Protein AF-A0A538KA87-F1 (afdb_monomer)

Radius of gyration: 16.03 Å; Cα contacts (8 Å, |Δi|>4): 564; chains: 1; bounding box: 39×35×43 Å

Secondary structure (DSSP, 8-state):
--HHHHHHHHHHHHSS-HHHHHHHHHHHHHHHHT-SEEEEEETTEEEEEE-TT---EEESSSSSSS--EEEE---TT-EEEEEEE-SS-EEETTEEEBSEEEEEETTEEEEEE-SB-HHHHHHHHTSSTTTTBEEEEEEE-BTT--S--S-HHHHTTBTTEEEEEEE---GGGT-----S-EEEEEEE-TTT-EEEETTEEEEETTEE--

Nearest PDB structures (foldseek):
  4icr-assembly1_A  TM=8.237E-01  e=7.812E-17  Streptococcus pneumoniae TIGR4
  2ayi-assembly1_A  TM=8.321E-01  e=2.326E-16  Thermus thermophilus
  1zjc-assembly1_A-2  TM=8.499E-01  e=6.136E-15  Staphylococcus aureus subsp. aureus MW2
  4icq-assembly1_B  TM=8.210E-01  e=1.025E-14  Streptococcus pneumoniae TIGR4
  6zsu-assembly1_A  TM=6.105E-01  e=1.834E-05  Chondromyces crocatus

Structure (mmCIF, N/CA/C/O backbone):
data_AF-A0A538KA87-F1
#
_entry.id   AF-A0A538KA87-F1
#
loop_
_atom_site.group_PDB
_atom_site.id
_atom_site.type_symbol
_atom_site.label_atom_id
_atom_site.label_alt_id
_atom_site.label_comp_id
_atom_site.label_asym_id
_atom_site.label_entity_id
_atom_site.label_seq_id
_atom_site.pdbx_PDB_ins_code
_atom_site.Cartn_x
_atom_site.Cartn_y
_atom_site.Cartn_z
_atom_site.occupancy
_atom_site.B_iso_or_equiv
_atom_site.auth_seq_id
_atom_site.auth_comp_id
_atom_site.auth_asym_id
_atom_site.auth_atom_id
_atom_site.pdbx_PDB_model_num
ATOM 1 N N . MET A 1 1 ? 4.753 15.884 -20.027 1.00 79.88 1 MET A N 1
ATOM 2 C CA . MET A 1 1 ? 5.528 14.822 -20.690 1.00 79.88 1 MET A CA 1
ATOM 3 C C . MET A 1 1 ? 5.266 14.950 -22.180 1.00 79.88 1 MET A C 1
ATOM 5 O O . MET A 1 1 ? 4.123 15.203 -22.547 1.00 79.88 1 MET A O 1
ATOM 9 N N . SER A 1 2 ? 6.297 14.897 -23.015 1.00 92.56 2 SER A N 1
ATOM 10 C CA . SER A 1 2 ? 6.133 14.726 -24.462 1.00 92.56 2 SER A CA 1
ATOM 11 C C . SER A 1 2 ? 5.603 13.321 -24.771 1.00 92.56 2 SER A C 1
ATOM 13 O O . SER A 1 2 ? 5.613 12.454 -23.899 1.00 92.56 2 SER A O 1
ATOM 15 N N . LEU A 1 3 ? 5.143 13.089 -26.004 1.00 93.88 3 LEU A N 1
ATOM 16 C CA . LEU A 1 3 ? 4.655 11.769 -26.413 1.00 93.88 3 LEU A CA 1
ATOM 17 C C . LEU A 1 3 ? 5.746 10.697 -26.275 1.00 93.88 3 LEU A C 1
ATOM 19 O O . LEU A 1 3 ? 5.500 9.675 -25.655 1.00 93.88 3 LEU A O 1
ATOM 23 N N . THR A 1 4 ? 6.957 10.967 -26.766 1.00 95.38 4 THR A N 1
ATOM 24 C CA . THR A 1 4 ? 8.080 10.019 -26.690 1.00 95.38 4 THR A CA 1
ATOM 25 C C . THR A 1 4 ? 8.474 9.704 -25.251 1.00 95.38 4 THR A C 1
ATOM 27 O O . THR A 1 4 ? 8.655 8.546 -24.906 1.00 95.38 4 THR A O 1
ATOM 30 N N . GLU A 1 5 ? 8.529 10.712 -24.376 1.00 92.75 5 GLU A N 1
ATOM 31 C CA . GLU A 1 5 ? 8.795 10.473 -22.950 1.00 92.75 5 GLU A CA 1
ATOM 32 C C . GLU A 1 5 ? 7.706 9.603 -22.297 1.00 92.75 5 GLU A C 1
ATOM 34 O O . GLU A 1 5 ? 8.008 8.823 -21.397 1.00 92.75 5 GLU A O 1
ATOM 39 N N . PHE A 1 6 ? 6.447 9.736 -22.732 1.00 93.19 6 PHE A N 1
ATOM 40 C CA . PHE A 1 6 ? 5.344 8.911 -22.237 1.00 93.19 6 PHE A CA 1
ATOM 41 C C . PHE A 1 6 ? 5.396 7.485 -22.778 1.00 93.19 6 PHE A C 1
ATOM 43 O O . PHE A 1 6 ? 5.162 6.550 -22.019 1.00 93.19 6 PHE A O 1
ATOM 50 N N . GLU A 1 7 ? 5.748 7.307 -24.050 1.00 94.94 7 GLU A N 1
ATOM 51 C CA . GLU A 1 7 ? 5.988 5.991 -24.647 1.00 94.94 7 GLU A CA 1
ATOM 52 C C . GLU A 1 7 ? 7.121 5.259 -23.918 1.00 94.94 7 GLU A C 1
ATOM 54 O O . GLU A 1 7 ? 6.929 4.127 -23.481 1.00 94.94 7 GLU A O 1
ATOM 59 N N . ASP A 1 8 ? 8.259 5.924 -23.705 1.00 94.12 8 ASP A N 1
ATOM 60 C CA . ASP A 1 8 ? 9.402 5.356 -22.983 1.00 94.12 8 ASP A CA 1
ATOM 61 C C . ASP A 1 8 ? 9.029 4.974 -21.542 1.00 94.12 8 ASP A C 1
ATOM 63 O O . ASP A 1 8 ? 9.398 3.899 -21.065 1.00 94.12 8 ASP A O 1
ATOM 67 N N . PHE A 1 9 ? 8.261 5.825 -20.853 1.00 94.38 9 PHE A N 1
ATOM 68 C CA . PHE A 1 9 ? 7.759 5.545 -19.507 1.00 94.38 9 PHE A CA 1
ATOM 69 C C . PHE A 1 9 ? 6.819 4.333 -19.486 1.00 94.38 9 PHE A C 1
ATOM 71 O O . PHE A 1 9 ? 7.024 3.403 -18.706 1.00 94.38 9 PHE A O 1
ATOM 78 N N . LEU A 1 10 ? 5.806 4.322 -20.357 1.00 95.00 10 LEU A N 1
ATOM 79 C CA . LEU A 1 10 ? 4.809 3.257 -20.430 1.00 95.00 10 LEU A CA 1
ATOM 80 C C . LEU A 1 10 ? 5.468 1.915 -20.763 1.00 95.00 10 LEU A C 1
ATOM 82 O O . LEU A 1 10 ? 5.204 0.908 -20.107 1.00 95.00 10 LEU A O 1
ATOM 86 N N . TYR A 1 11 ? 6.363 1.893 -21.751 1.00 95.50 11 TYR A N 1
ATOM 87 C CA . TYR A 1 11 ? 7.094 0.684 -22.106 1.00 95.50 11 TYR A CA 1
ATOM 88 C C . TYR A 1 11 ? 8.063 0.252 -21.005 1.00 95.50 11 TYR A C 1
ATOM 90 O O . TYR A 1 11 ? 8.148 -0.940 -20.733 1.00 95.50 11 TYR A O 1
ATOM 98 N N . GLY A 1 12 ? 8.735 1.177 -20.316 1.00 95.31 12 GLY A N 1
ATOM 99 C CA . GLY A 1 12 ? 9.596 0.847 -19.176 1.00 95.31 12 GLY A CA 1
ATOM 100 C C . GLY A 1 12 ? 8.842 0.242 -17.983 1.00 95.31 12 GLY A C 1
ATOM 101 O O . GLY A 1 12 ? 9.394 -0.601 -17.267 1.00 95.31 12 GLY A O 1
ATOM 102 N N . ALA A 1 13 ? 7.582 0.642 -17.786 1.00 96.00 13 ALA A N 1
ATOM 103 C CA . ALA A 1 13 ? 6.696 0.093 -16.764 1.00 96.00 13 ALA A CA 1
ATOM 104 C C . ALA A 1 13 ? 6.145 -1.295 -17.137 1.00 96.00 13 ALA A C 1
ATOM 106 O O . ALA A 1 13 ? 6.046 -2.160 -16.266 1.00 96.00 13 ALA A O 1
ATOM 107 N N . CYS A 1 14 ? 5.801 -1.512 -18.413 1.00 96.44 14 CYS A N 1
ATOM 108 C CA . CYS A 1 14 ? 5.068 -2.701 -18.866 1.00 96.44 14 CYS A CA 1
ATOM 109 C C . CYS A 1 14 ? 5.937 -3.795 -19.509 1.00 96.44 14 CYS A C 1
ATOM 111 O O . CYS A 1 14 ? 5.650 -4.981 -19.351 1.00 96.44 14 CYS A O 1
ATOM 113 N N . LEU A 1 15 ? 6.968 -3.429 -20.276 1.00 96.06 15 LEU A N 1
ATOM 114 C CA . LEU A 1 15 ? 7.813 -4.363 -21.031 1.00 96.06 15 LEU A CA 1
ATOM 115 C C . LEU A 1 15 ? 9.003 -4.814 -20.182 1.00 96.06 15 LEU A C 1
ATOM 117 O O . LEU A 1 15 ? 10.162 -4.522 -20.485 1.00 96.06 15 LEU A O 1
ATOM 121 N N . ARG A 1 16 ? 8.692 -5.507 -19.089 1.00 95.38 16 ARG A N 1
ATOM 122 C CA . ARG A 1 16 ? 9.671 -6.038 -18.142 1.00 95.38 16 ARG A CA 1
ATOM 123 C C . ARG A 1 16 ? 9.856 -7.539 -18.324 1.00 95.38 16 ARG A C 1
ATOM 125 O O . ARG A 1 16 ? 9.019 -8.216 -18.916 1.00 95.38 16 ARG A O 1
ATOM 132 N N . ASP A 1 17 ? 10.962 -8.050 -17.796 1.00 96.81 17 ASP A N 1
ATOM 133 C CA . ASP A 1 17 ? 11.143 -9.487 -17.603 1.00 96.81 17 ASP A CA 1
ATOM 134 C C . ASP A 1 17 ? 10.313 -9.916 -16.387 1.00 96.81 17 ASP A C 1
ATOM 136 O O . ASP A 1 17 ? 10.779 -9.875 -15.250 1.00 96.81 17 ASP A O 1
ATOM 140 N N . TRP A 1 18 ? 9.037 -10.217 -16.625 1.00 97.25 18 TRP A N 1
ATOM 141 C CA . TRP A 1 18 ? 8.077 -10.504 -15.562 1.00 97.25 18 TRP A CA 1
ATOM 142 C C . TRP A 1 18 ? 8.399 -11.780 -14.782 1.00 97.25 18 TRP A C 1
ATOM 144 O O . TRP A 1 18 ? 8.111 -11.827 -13.589 1.00 97.25 18 TRP A O 1
ATOM 154 N N . ASP A 1 19 ? 9.075 -12.754 -15.397 1.00 97.12 19 ASP A N 1
ATOM 155 C CA . ASP A 1 19 ? 9.565 -13.941 -14.691 1.00 97.12 19 ASP A CA 1
ATOM 156 C C . ASP A 1 19 ? 10.652 -13.539 -13.676 1.00 97.12 19 ASP A C 1
ATOM 158 O O . ASP A 1 19 ? 10.582 -13.900 -12.499 1.00 97.12 19 ASP A O 1
ATOM 162 N N . ALA A 1 20 ? 11.614 -12.705 -14.089 1.00 97.44 20 ALA A N 1
ATOM 163 C CA . ALA A 1 20 ? 12.638 -12.184 -13.182 1.00 97.44 20 ALA A CA 1
ATOM 164 C C . ALA A 1 20 ? 12.060 -11.255 -12.094 1.00 97.44 20 ALA A C 1
ATOM 166 O O . ALA A 1 20 ? 12.514 -11.274 -10.945 1.00 97.44 20 ALA A O 1
ATOM 167 N N . GLU A 1 21 ? 11.055 -10.438 -12.424 1.00 97.69 21 GLU A N 1
ATOM 168 C CA . GLU A 1 21 ? 10.362 -9.597 -11.441 1.00 97.69 21 GLU A CA 1
ATOM 169 C C . GLU A 1 21 ? 9.562 -10.444 -10.437 1.00 97.69 21 GLU A C 1
ATOM 171 O O . GLU A 1 21 ? 9.584 -10.136 -9.243 1.00 97.69 21 GLU A O 1
ATOM 176 N N . ALA A 1 22 ? 8.935 -11.542 -10.874 1.00 98.00 22 ALA A N 1
ATOM 177 C CA . ALA A 1 22 ? 8.263 -12.492 -9.991 1.00 98.00 22 ALA A CA 1
ATOM 178 C C . ALA A 1 22 ? 9.246 -13.123 -8.994 1.00 98.00 22 ALA A C 1
ATOM 180 O O . ALA A 1 22 ? 8.978 -13.139 -7.793 1.00 98.00 22 ALA A O 1
ATOM 181 N N . GLU A 1 23 ? 10.418 -13.574 -9.455 1.00 97.88 23 GLU A N 1
ATOM 182 C CA . GLU A 1 23 ? 11.467 -14.118 -8.579 1.00 97.88 23 GLU A CA 1
ATOM 183 C C . GLU A 1 23 ? 11.982 -13.086 -7.564 1.00 97.88 23 GLU A C 1
ATOM 185 O O . GLU A 1 23 ? 12.266 -13.419 -6.409 1.00 97.88 23 GLU A O 1
ATOM 190 N N . ARG A 1 24 ? 12.108 -11.819 -7.974 1.00 97.19 24 ARG A N 1
ATOM 191 C CA . ARG A 1 24 ? 12.522 -10.733 -7.077 1.00 97.19 24 ARG A CA 1
ATOM 192 C C . ARG A 1 24 ? 11.459 -10.456 -6.016 1.00 97.19 24 ARG A C 1
ATOM 194 O O . ARG A 1 24 ? 11.790 -10.393 -4.833 1.00 97.19 24 ARG A O 1
ATOM 201 N N . MET A 1 25 ? 10.202 -10.310 -6.427 1.00 98.19 25 MET A N 1
ATOM 202 C CA . MET A 1 25 ? 9.081 -10.044 -5.524 1.00 98.19 25 MET A CA 1
ATOM 203 C C . MET A 1 25 ? 8.776 -11.232 -4.608 1.00 98.19 25 MET A C 1
ATOM 205 O O . MET A 1 25 ? 8.387 -11.020 -3.464 1.00 98.19 25 MET A O 1
ATOM 209 N N . ALA A 1 26 ? 9.057 -12.467 -5.032 1.00 98.19 26 ALA A N 1
ATOM 210 C CA . ALA A 1 26 ? 8.927 -13.650 -4.184 1.00 98.19 26 ALA A CA 1
ATOM 211 C C . ALA A 1 26 ? 9.788 -13.570 -2.910 1.00 98.19 26 ALA A C 1
ATOM 213 O O . ALA A 1 26 ? 9.361 -14.045 -1.862 1.00 98.19 26 ALA A O 1
ATOM 214 N N . LYS A 1 27 ? 10.963 -12.922 -2.957 1.00 97.88 27 LYS A N 1
ATOM 215 C CA . LYS A 1 27 ? 11.807 -12.699 -1.765 1.00 97.88 27 LYS A CA 1
ATOM 216 C C . LYS A 1 27 ? 11.175 -11.712 -0.786 1.00 97.88 27 LYS A C 1
ATOM 218 O O . LYS A 1 27 ? 11.257 -11.901 0.425 1.00 97.88 27 LYS A O 1
ATOM 223 N N . ILE A 1 28 ? 10.536 -10.668 -1.317 1.00 98.38 28 ILE A N 1
ATOM 224 C CA . ILE A 1 28 ? 9.783 -9.691 -0.523 1.00 98.38 28 ILE A CA 1
ATOM 225 C C . ILE A 1 28 ? 8.586 -10.400 0.114 1.00 98.38 28 ILE A C 1
ATOM 227 O O . ILE A 1 28 ? 8.430 -10.354 1.331 1.00 98.38 28 ILE A O 1
ATOM 231 N N . LYS A 1 29 ? 7.811 -11.144 -0.684 1.00 98.62 29 LYS A N 1
ATOM 232 C CA . LYS A 1 29 ? 6.702 -11.975 -0.206 1.00 98.62 29 LYS A CA 1
ATOM 233 C C . LYS A 1 29 ? 7.134 -12.925 0.911 1.00 98.62 29 LYS A C 1
ATOM 235 O O . LYS A 1 29 ? 6.559 -12.876 1.987 1.00 98.62 29 LYS A O 1
ATOM 240 N N . GLU A 1 30 ? 8.210 -13.691 0.728 1.00 98.31 30 GLU A N 1
ATOM 241 C CA . GLU A 1 30 ? 8.716 -14.621 1.749 1.00 98.31 30 GLU A CA 1
ATOM 242 C C . GLU A 1 30 ? 9.024 -13.927 3.088 1.00 98.31 30 GLU A C 1
ATOM 244 O O . GLU A 1 30 ? 8.786 -14.497 4.157 1.00 98.31 30 GLU A O 1
ATOM 249 N N . ARG A 1 31 ? 9.559 -12.698 3.058 1.00 98.38 31 ARG A N 1
ATOM 250 C CA . ARG A 1 31 ? 9.845 -11.942 4.285 1.00 98.38 31 ARG A CA 1
ATOM 251 C C . ARG A 1 31 ? 8.573 -11.469 4.989 1.00 98.38 31 ARG A C 1
ATOM 253 O O . ARG A 1 31 ? 8.547 -11.494 6.222 1.00 98.38 31 ARG A O 1
ATOM 260 N N . PHE A 1 32 ? 7.574 -11.029 4.230 1.00 98.56 32 PHE A N 1
ATOM 261 C CA . PHE A 1 32 ? 6.322 -10.475 4.750 1.00 98.56 32 PHE A CA 1
ATOM 262 C C . PHE A 1 32 ? 5.323 -11.565 5.165 1.00 98.56 32 PHE A C 1
ATOM 264 O O . PHE A 1 32 ? 4.707 -11.421 6.212 1.00 98.56 32 PHE A O 1
ATOM 271 N N . ASP A 1 33 ? 5.252 -12.699 4.461 1.00 98.50 33 ASP A N 1
ATOM 272 C CA . ASP A 1 33 ? 4.440 -13.869 4.852 1.00 98.50 33 ASP A CA 1
ATOM 273 C C . ASP A 1 33 ? 4.849 -14.444 6.221 1.00 98.50 33 ASP A C 1
ATOM 275 O O . ASP A 1 33 ? 4.064 -15.088 6.914 1.00 98.50 33 ASP A O 1
ATOM 279 N N . ARG A 1 34 ? 6.118 -14.266 6.609 1.00 98.00 34 ARG A N 1
ATOM 280 C CA . ARG A 1 34 ? 6.631 -14.679 7.925 1.00 98.00 34 ARG A CA 1
ATOM 281 C C . ARG A 1 34 ? 6.331 -13.668 9.026 1.00 98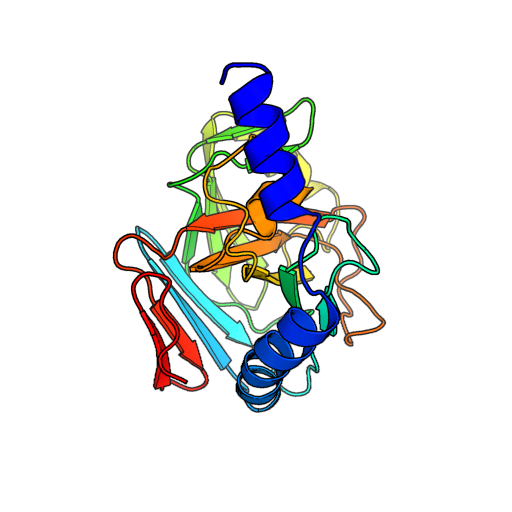.00 34 ARG A C 1
ATOM 283 O O . ARG A 1 34 ? 6.514 -14.008 10.195 1.00 98.00 34 ARG A O 1
ATOM 290 N N . ALA A 1 35 ? 5.948 -12.448 8.660 1.00 98.19 35 ALA A N 1
ATOM 291 C CA . ALA A 1 35 ? 5.720 -11.376 9.605 1.00 98.19 35 ALA A CA 1
ATOM 292 C C . ALA A 1 35 ? 4.316 -11.464 10.196 1.00 98.19 35 ALA A C 1
ATOM 294 O O . ALA A 1 35 ? 3.340 -11.711 9.494 1.00 98.19 35 ALA A O 1
ATOM 295 N N . SER A 1 36 ? 4.207 -11.234 11.501 1.00 98.00 36 SER A N 1
ATOM 296 C CA . SER A 1 36 ? 2.899 -11.063 12.147 1.00 98.00 36 SER A CA 1
ATOM 297 C C . SER A 1 36 ? 2.475 -9.597 12.114 1.00 98.00 36 SER A C 1
ATOM 299 O O . SER A 1 36 ? 1.287 -9.287 12.004 1.00 98.00 36 SER A O 1
ATOM 301 N N . GLU A 1 37 ? 3.454 -8.693 12.171 1.00 98.62 37 GLU A N 1
ATOM 302 C CA . GLU A 1 37 ? 3.259 -7.250 12.197 1.00 98.62 37 GLU A CA 1
ATOM 303 C C . GLU A 1 37 ? 4.096 -6.557 11.116 1.00 98.62 37 GLU A C 1
ATOM 305 O O . GLU A 1 37 ? 5.300 -6.796 10.995 1.00 98.62 37 GLU A O 1
ATOM 310 N N . VAL A 1 38 ? 3.472 -5.630 10.387 1.00 98.88 38 VAL A N 1
ATOM 311 C CA . VAL A 1 38 ? 4.151 -4.672 9.513 1.00 98.88 38 VAL A CA 1
ATOM 312 C C . VAL A 1 38 ? 3.932 -3.266 10.053 1.00 98.88 38 VAL A C 1
ATOM 314 O O . VAL A 1 38 ? 2.799 -2.844 10.282 1.00 98.88 38 VAL A O 1
ATOM 317 N N . ARG A 1 39 ? 5.018 -2.510 10.221 1.00 98.94 39 ARG A N 1
ATOM 318 C CA . ARG A 1 39 ? 4.966 -1.100 10.617 1.00 98.94 39 ARG A CA 1
ATOM 319 C C . ARG A 1 39 ? 5.476 -0.210 9.494 1.00 98.94 39 ARG A C 1
ATOM 321 O O . ARG A 1 39 ? 6.571 -0.414 8.972 1.00 98.94 39 ARG A O 1
ATOM 328 N N . ILE A 1 40 ? 4.681 0.796 9.158 1.00 98.94 40 ILE A N 1
ATOM 329 C CA . ILE A 1 40 ? 4.916 1.765 8.093 1.00 98.94 40 ILE A CA 1
ATOM 330 C C . ILE A 1 40 ? 5.220 3.106 8.752 1.00 98.94 40 ILE A C 1
ATOM 332 O O . ILE A 1 40 ? 4.379 3.665 9.457 1.00 98.94 40 ILE A O 1
ATOM 336 N N . VAL A 1 41 ? 6.420 3.632 8.515 1.00 98.88 41 VAL A N 1
ATOM 337 C CA . VAL A 1 41 ? 6.868 4.917 9.066 1.00 98.88 41 VAL A CA 1
ATOM 338 C C . VAL A 1 41 ? 7.199 5.866 7.922 1.00 98.88 41 VAL A C 1
ATOM 340 O O . VAL A 1 41 ? 7.888 5.497 6.978 1.00 98.88 41 VAL A O 1
ATOM 343 N N . GLY A 1 42 ? 6.731 7.109 8.003 1.00 98.38 42 GLY A N 1
ATOM 344 C CA . GLY A 1 42 ? 7.001 8.141 7.003 1.00 98.38 42 GLY A CA 1
ATOM 345 C C . GLY A 1 42 ? 6.499 9.512 7.447 1.00 98.38 42 GLY A C 1
ATOM 346 O O . GLY A 1 42 ? 6.122 9.705 8.604 1.00 98.38 42 GLY A O 1
ATOM 347 N N . ALA A 1 43 ? 6.453 10.492 6.541 1.00 98.00 43 ALA A N 1
ATOM 348 C CA . ALA A 1 43 ? 5.985 11.833 6.894 1.00 98.00 43 ALA A CA 1
ATOM 349 C C . ALA A 1 43 ? 4.543 11.789 7.439 1.00 98.00 43 ALA A C 1
ATOM 351 O O . ALA A 1 43 ? 3.617 11.369 6.744 1.00 98.00 43 ALA A O 1
ATOM 352 N N . GLY A 1 44 ? 4.364 12.168 8.710 1.00 98.31 44 GLY A N 1
ATOM 353 C CA . GLY A 1 44 ? 3.069 12.120 9.403 1.00 98.31 44 GLY A CA 1
ATOM 354 C C . GLY A 1 44 ? 2.448 10.723 9.529 1.00 98.31 44 GLY A C 1
ATOM 355 O O . GLY A 1 44 ? 1.258 10.634 9.823 1.00 98.31 44 GLY A O 1
ATOM 356 N N . THR A 1 45 ? 3.220 9.661 9.279 1.00 98.88 45 THR A N 1
ATOM 357 C CA . THR A 1 45 ? 2.758 8.269 9.246 1.00 98.88 45 THR A CA 1
ATOM 358 C C . THR A 1 45 ? 3.550 7.428 10.235 1.00 98.88 45 THR A C 1
ATOM 360 O O . THR A 1 45 ? 4.780 7.427 10.215 1.00 98.88 45 THR A O 1
ATOM 363 N N . ASP A 1 46 ? 2.819 6.719 11.077 1.00 98.88 46 ASP A N 1
ATOM 364 C CA . ASP A 1 46 ? 3.293 5.674 11.972 1.00 98.88 46 ASP A CA 1
ATOM 365 C C . ASP A 1 46 ? 2.105 4.724 12.154 1.00 98.88 46 ASP A C 1
ATOM 367 O O . ASP A 1 46 ? 1.223 4.962 12.987 1.00 98.88 46 ASP A O 1
ATOM 371 N N . LEU A 1 47 ? 2.004 3.753 11.247 1.00 98.94 47 LEU A N 1
ATOM 372 C CA . LEU A 1 47 ? 0.878 2.831 11.138 1.00 98.94 47 LEU A CA 1
ATOM 373 C C . LEU A 1 47 ? 1.381 1.404 11.309 1.00 98.94 47 LEU A C 1
ATOM 375 O O . LEU A 1 47 ? 2.300 0.981 10.609 1.00 98.94 47 LEU A O 1
ATOM 379 N N . THR A 1 48 ? 0.741 0.660 12.195 1.00 98.94 48 THR A N 1
ATOM 380 C CA . THR A 1 48 ? 0.952 -0.770 12.369 1.00 98.94 48 THR A CA 1
ATOM 381 C C . THR A 1 48 ? -0.236 -1.525 11.790 1.00 98.94 48 THR A C 1
ATOM 383 O O . THR A 1 48 ? -1.384 -1.200 12.093 1.00 98.94 48 THR A O 1
ATOM 386 N N . VAL A 1 49 ? 0.044 -2.542 10.979 1.00 98.69 49 VAL A N 1
ATOM 387 C CA . VAL A 1 49 ? -0.938 -3.468 10.406 1.00 98.69 49 VAL A CA 1
ATOM 388 C C . VAL A 1 49 ? -0.514 -4.900 10.714 1.00 98.69 49 VAL A C 1
ATOM 390 O O . VAL A 1 49 ? 0.671 -5.230 10.644 1.00 98.69 49 VAL A O 1
ATOM 393 N N . SER A 1 50 ? -1.462 -5.768 11.056 1.00 98.62 50 SER A N 1
ATOM 394 C CA . SER A 1 50 ? -1.168 -7.189 11.247 1.00 98.62 50 SER A CA 1
ATOM 395 C C . SER A 1 50 ? -1.372 -7.986 9.960 1.00 98.62 50 SER A C 1
ATOM 397 O O . SER A 1 50 ? -2.399 -7.859 9.287 1.00 98.62 50 SER A O 1
ATOM 399 N N . LEU A 1 51 ? -0.395 -8.843 9.662 1.00 98.50 51 LEU A N 1
ATOM 400 C CA . LEU A 1 51 ? -0.444 -9.872 8.622 1.00 98.50 51 LEU A CA 1
ATOM 401 C C . LEU A 1 51 ? -0.473 -11.284 9.230 1.00 98.50 51 LEU A C 1
ATOM 403 O O . LEU A 1 51 ? -0.206 -12.264 8.541 1.00 98.50 51 LEU A O 1
ATOM 407 N N . GLU A 1 52 ? -0.799 -11.419 10.519 1.00 98.19 52 GLU A N 1
ATOM 408 C CA . GLU A 1 52 ? -0.747 -12.713 11.195 1.00 98.19 52 GLU A CA 1
ATOM 409 C C . GLU A 1 52 ? -1.675 -13.738 10.523 1.00 98.19 52 GLU A C 1
ATOM 411 O O . GLU A 1 52 ? -2.888 -13.552 10.406 1.00 98.19 52 GLU A O 1
ATOM 416 N N . GLY A 1 53 ? -1.079 -14.837 10.052 1.00 96.81 53 GLY A N 1
ATOM 417 C CA . GLY A 1 53 ? -1.792 -15.888 9.326 1.00 96.81 53 GLY A CA 1
ATOM 418 C C . GLY A 1 53 ? -2.284 -15.478 7.933 1.00 96.81 53 GLY A C 1
ATOM 419 O O . GLY A 1 53 ? -3.147 -16.164 7.380 1.00 96.81 53 GLY A O 1
ATOM 420 N N . ARG A 1 54 ? -1.774 -14.375 7.374 1.00 97.50 54 ARG A N 1
ATOM 421 C CA . ARG A 1 54 ? -2.027 -13.942 5.997 1.00 97.50 54 ARG A CA 1
ATOM 422 C C . ARG A 1 54 ? -0.900 -14.404 5.087 1.00 97.50 54 ARG A C 1
ATOM 424 O O . ARG A 1 54 ? 0.258 -14.439 5.482 1.00 97.50 54 ARG A O 1
ATOM 431 N N . GLU A 1 55 ? -1.263 -14.726 3.856 1.00 97.50 55 GLU A N 1
ATOM 432 C CA . GLU A 1 55 ? -0.316 -15.007 2.786 1.00 97.50 55 GLU A CA 1
ATOM 433 C C . GLU A 1 55 ? -0.570 -14.008 1.657 1.00 97.50 55 GLU A C 1
ATOM 435 O O . GLU A 1 55 ? -1.723 -13.779 1.284 1.00 97.50 55 GLU A O 1
ATOM 440 N N . GLY A 1 56 ? 0.494 -13.387 1.153 1.00 97.75 56 GLY A N 1
ATOM 441 C CA . GLY A 1 56 ? 0.397 -12.398 0.084 1.00 97.75 56 GLY A CA 1
ATOM 442 C C . GLY A 1 56 ? 0.417 -13.023 -1.300 1.00 97.75 56 GLY A C 1
ATOM 443 O O . GLY A 1 56 ? 0.724 -14.205 -1.467 1.00 97.75 56 GLY A O 1
ATOM 444 N N . GLU A 1 57 ? 0.177 -12.205 -2.313 1.00 98.12 57 GLU A N 1
ATOM 445 C CA . GLU A 1 57 ? 0.299 -12.588 -3.717 1.00 98.12 57 GLU A CA 1
ATOM 446 C C . GLU A 1 57 ? 1.224 -11.621 -4.459 1.00 98.12 57 GLU A C 1
ATOM 448 O O . GLU A 1 57 ? 1.402 -10.469 -4.066 1.00 98.12 57 GLU A O 1
ATOM 453 N N . VAL A 1 58 ? 1.882 -12.130 -5.502 1.00 98.19 58 VAL A N 1
ATOM 454 C CA . VAL A 1 58 ? 2.775 -11.350 -6.362 1.00 98.19 58 VAL A CA 1
ATOM 455 C C . VAL A 1 58 ? 2.031 -11.018 -7.646 1.00 98.19 58 VAL A C 1
ATOM 457 O O . VAL A 1 58 ? 1.705 -11.923 -8.414 1.00 98.19 58 VAL A O 1
ATOM 460 N N . ASP A 1 59 ? 1.846 -9.731 -7.930 1.00 97.38 59 ASP A N 1
ATOM 461 C CA . ASP A 1 59 ? 1.386 -9.298 -9.248 1.00 97.38 59 ASP A CA 1
ATOM 462 C C . ASP A 1 59 ? 2.588 -9.061 -10.163 1.00 97.38 59 ASP A C 1
ATOM 464 O O . ASP A 1 59 ? 3.180 -7.982 -10.203 1.00 97.38 59 ASP A O 1
ATOM 468 N N . ALA A 1 60 ? 2.957 -10.091 -10.919 1.00 96.75 60 ALA A N 1
ATOM 469 C CA . ALA A 1 60 ? 4.015 -10.034 -11.923 1.00 96.75 60 ALA A CA 1
ATOM 470 C C . ALA A 1 60 ? 3.473 -9.753 -13.335 1.00 96.75 60 ALA A C 1
ATOM 472 O O . ALA A 1 60 ? 3.933 -10.339 -14.309 1.00 96.75 60 ALA A O 1
ATOM 473 N N . GLY A 1 61 ? 2.480 -8.870 -13.474 1.00 93.19 61 GLY A N 1
ATOM 474 C CA . GLY A 1 61 ? 1.986 -8.474 -14.795 1.00 93.19 61 GLY A CA 1
ATOM 475 C C . GLY A 1 61 ? 0.890 -9.390 -15.352 1.00 93.19 61 GLY A C 1
ATOM 476 O O . GLY A 1 61 ? 0.638 -9.392 -16.560 1.00 93.19 61 GLY A O 1
ATOM 477 N N . HIS A 1 62 ? 0.284 -10.221 -14.498 1.00 87.75 62 HIS A N 1
ATOM 478 C CA . HIS A 1 62 ? -0.744 -11.192 -14.888 1.00 87.75 62 HIS A CA 1
ATOM 479 C C . HIS A 1 62 ? -2.161 -10.713 -14.572 1.00 87.75 62 HIS A C 1
ATOM 481 O O . HIS A 1 62 ? -3.077 -11.003 -15.344 1.00 87.75 62 HIS A O 1
ATOM 487 N N . ALA A 1 63 ? -2.337 -9.998 -13.457 1.00 85.88 63 ALA A N 1
ATOM 488 C CA . ALA A 1 63 ? -3.611 -9.392 -13.083 1.00 85.88 63 ALA A CA 1
ATOM 489 C C . ALA A 1 63 ? -3.703 -7.968 -13.639 1.00 85.88 63 ALA A C 1
ATOM 491 O O . ALA A 1 63 ? -4.648 -7.647 -14.362 1.00 85.88 63 ALA A O 1
ATOM 492 N N . ASN A 1 64 ? -2.673 -7.157 -13.377 1.00 90.94 64 ASN A N 1
ATOM 493 C CA . ASN A 1 64 ? -2.528 -5.818 -13.933 1.00 90.94 64 ASN A CA 1
ATOM 494 C C . ASN A 1 64 ? -1.394 -5.767 -14.954 1.00 90.94 64 ASN A C 1
ATOM 496 O O . ASN A 1 64 ? -0.462 -6.563 -14.920 1.00 90.94 64 ASN A O 1
ATOM 500 N N . LEU A 1 65 ? -1.444 -4.792 -15.860 1.00 93.38 65 L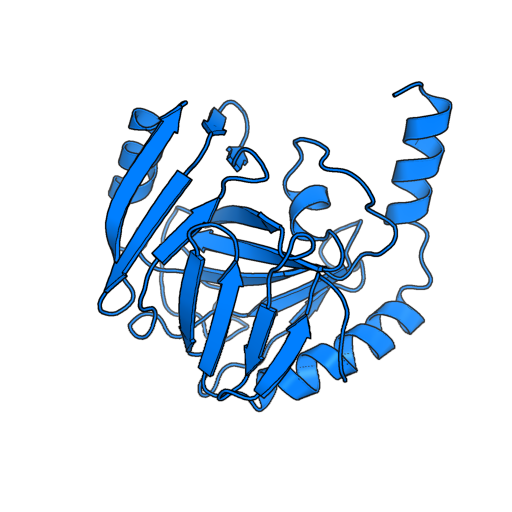EU A N 1
ATOM 501 C CA . LEU A 1 65 ? -0.294 -4.423 -16.680 1.00 93.38 65 LEU A CA 1
ATOM 502 C C . LEU A 1 65 ? -0.210 -2.887 -16.738 1.00 93.38 65 LEU A C 1
ATOM 504 O O . LEU A 1 65 ? -1.066 -2.270 -17.378 1.00 93.38 65 LEU A O 1
ATOM 508 N N . PRO A 1 66 ? 0.797 -2.263 -16.101 1.00 95.38 66 PRO A N 1
ATOM 509 C CA . PRO A 1 66 ? 1.927 -2.895 -15.416 1.00 95.38 66 PRO A CA 1
ATOM 510 C C . PRO A 1 66 ? 1.516 -3.609 -14.117 1.00 95.38 66 PRO A C 1
ATOM 512 O O . PRO A 1 66 ? 0.628 -3.148 -13.410 1.00 95.38 66 PRO A O 1
ATOM 515 N N . GLY A 1 67 ? 2.185 -4.720 -13.805 1.00 96.38 67 GLY A N 1
ATOM 516 C CA . GLY A 1 67 ? 2.203 -5.257 -12.444 1.00 96.38 67 GLY A CA 1
ATOM 517 C C . GLY A 1 67 ? 3.314 -4.601 -11.622 1.00 96.38 67 GLY A C 1
ATOM 518 O O . GLY A 1 67 ? 3.801 -3.509 -11.942 1.00 96.38 67 GLY A O 1
ATOM 519 N N . GLY A 1 68 ? 3.798 -5.320 -10.619 1.00 97.56 68 GLY A N 1
ATOM 520 C CA . GLY A 1 68 ? 4.953 -4.947 -9.814 1.00 97.56 68 GLY A CA 1
ATOM 521 C C . GLY A 1 68 ? 4.572 -4.569 -8.396 1.00 97.56 68 GLY A C 1
ATOM 522 O O . GLY A 1 68 ? 4.958 -3.503 -7.925 1.00 97.56 68 GLY A O 1
ATOM 523 N N . GLU A 1 69 ? 3.844 -5.451 -7.724 1.00 98.38 69 GLU A N 1
ATOM 524 C CA . GLU A 1 69 ? 3.583 -5.351 -6.296 1.00 98.38 69 GLU A CA 1
ATOM 525 C C . GLU A 1 69 ? 3.553 -6.718 -5.608 1.00 98.38 69 GLU A C 1
ATOM 527 O O . GLU A 1 69 ? 3.397 -7.764 -6.248 1.00 98.38 69 GLU A O 1
ATOM 532 N N . VAL A 1 70 ? 3.655 -6.676 -4.282 1.00 98.62 70 VAL A N 1
ATOM 533 C CA . VAL A 1 70 ? 3.232 -7.765 -3.401 1.00 98.62 70 VAL A CA 1
ATOM 534 C C . VAL A 1 70 ? 2.117 -7.235 -2.512 1.00 98.62 70 VAL A C 1
ATOM 536 O O . VAL A 1 70 ? 2.333 -6.245 -1.814 1.00 98.62 70 VAL A O 1
ATOM 539 N N . TYR A 1 71 ? 0.960 -7.889 -2.513 1.00 98.62 71 TYR A N 1
ATOM 540 C CA . TYR A 1 71 ? -0.225 -7.398 -1.809 1.00 98.62 71 TYR A CA 1
ATOM 541 C C . TYR A 1 71 ? -0.829 -8.436 -0.872 1.00 98.62 71 TYR A C 1
ATOM 543 O O . TYR A 1 71 ? -0.647 -9.646 -1.029 1.00 98.62 71 TYR A O 1
ATOM 551 N N . TYR A 1 72 ? -1.524 -7.929 0.141 1.00 98.75 72 TYR A N 1
ATOM 552 C CA . TYR A 1 72 ? -2.101 -8.686 1.244 1.00 98.75 72 TYR A CA 1
ATOM 553 C C . TYR A 1 72 ? -3.461 -8.112 1.610 1.00 98.75 72 TYR A C 1
ATOM 555 O O . TYR A 1 72 ? -3.665 -6.903 1.536 1.00 98.75 72 TYR A O 1
ATOM 563 N N . SER A 1 73 ? -4.341 -8.955 2.150 1.00 98.50 73 SER A N 1
ATOM 564 C CA . SER A 1 73 ? -5.450 -8.482 2.981 1.00 98.50 73 SER A CA 1
ATOM 565 C C . SER A 1 73 ? -5.068 -8.524 4.460 1.00 98.50 73 SER A C 1
ATOM 567 O O . SER A 1 73 ? -4.905 -9.621 5.003 1.00 98.50 73 SER A O 1
ATOM 569 N N . PRO A 1 74 ? -4.929 -7.369 5.136 1.00 98.38 74 PRO A N 1
ATOM 570 C CA . PRO A 1 74 ? -4.571 -7.314 6.552 1.00 98.38 74 PRO A CA 1
ATOM 571 C C . PRO A 1 74 ? -5.622 -7.960 7.469 1.00 98.38 74 PRO A C 1
ATOM 573 O O . PRO A 1 74 ? -6.736 -8.298 7.060 1.00 98.38 74 PRO A O 1
ATOM 576 N N . VAL A 1 75 ? -5.267 -8.181 8.734 1.00 98.62 75 VAL A N 1
ATOM 577 C CA . VAL A 1 75 ? -6.230 -8.595 9.769 1.00 98.62 75 VAL A CA 1
ATOM 578 C C . VAL A 1 75 ? -7.118 -7.403 10.143 1.00 98.62 75 VAL A C 1
ATOM 580 O O . VAL A 1 75 ? -6.627 -6.322 10.470 1.00 98.62 75 VAL A O 1
ATOM 583 N N . GLU A 1 76 ? -8.435 -7.599 10.083 1.00 98.50 76 GLU A N 1
ATOM 584 C CA . GLU A 1 76 ? -9.419 -6.511 10.030 1.00 98.50 76 GLU A CA 1
ATOM 585 C C . GLU A 1 76 ? -9.479 -5.647 11.295 1.00 98.50 76 GLU A C 1
ATOM 587 O O . GLU A 1 76 ? -9.774 -4.459 11.211 1.00 98.50 76 GLU A O 1
ATOM 592 N N . ASP A 1 77 ? -9.218 -6.228 12.466 1.00 98.19 77 ASP A N 1
ATOM 593 C CA . ASP A 1 77 ? -9.320 -5.580 13.779 1.00 98.19 77 ASP A CA 1
ATOM 594 C C . ASP A 1 77 ? -7.955 -5.211 14.389 1.00 98.19 77 ASP A C 1
ATOM 596 O O . ASP A 1 77 ? -7.881 -4.771 15.537 1.00 98.19 77 ASP A O 1
ATOM 600 N N . ALA A 1 78 ? -6.876 -5.329 13.607 1.00 97.94 78 ALA A N 1
ATOM 601 C CA . ALA A 1 78 ? -5.495 -5.204 14.077 1.00 97.94 78 ALA A CA 1
ATOM 602 C C . ALA A 1 78 ? -4.679 -4.154 13.297 1.00 97.94 78 ALA A C 1
ATOM 604 O O . ALA A 1 78 ? -3.491 -4.335 13.031 1.00 97.94 78 ALA A O 1
ATOM 605 N N . THR A 1 79 ? -5.327 -3.043 12.932 1.00 98.75 79 THR A N 1
ATOM 606 C CA . THR A 1 79 ? -4.654 -1.832 12.429 1.00 98.75 79 THR A CA 1
ATOM 607 C C . THR A 1 79 ? -4.697 -0.727 13.483 1.00 98.75 79 THR A C 1
ATOM 609 O O . THR A 1 79 ? -5.766 -0.402 14.007 1.00 98.75 79 THR A O 1
ATOM 612 N N . GLU A 1 80 ? -3.542 -0.134 13.777 1.00 98.88 80 GLU A N 1
ATOM 613 C CA . GLU A 1 80 ? -3.355 0.883 14.816 1.00 98.88 80 GLU A CA 1
ATOM 614 C C . GLU A 1 80 ? -2.421 1.995 14.339 1.00 98.88 80 GLU A C 1
ATOM 616 O O . GLU A 1 80 ? -1.412 1.742 13.683 1.00 98.88 80 GLU A O 1
ATOM 621 N N . GLY A 1 81 ? -2.719 3.237 14.719 1.00 98.88 81 GLY A N 1
ATOM 622 C CA . GLY A 1 81 ? -1.834 4.376 14.477 1.00 98.88 81 GLY A CA 1
ATOM 623 C C . GLY A 1 81 ? -2.372 5.353 13.441 1.00 98.88 81 GLY A C 1
ATOM 624 O O . GLY A 1 81 ? -3.576 5.594 13.357 1.00 98.88 81 GLY A O 1
ATOM 625 N N . VAL A 1 82 ? -1.477 6.003 12.702 1.00 98.94 82 VAL A N 1
ATOM 626 C CA . VAL A 1 82 ? -1.824 7.110 11.802 1.00 98.94 82 VAL A CA 1
ATOM 627 C C . VAL A 1 82 ? -1.156 6.918 10.457 1.00 98.94 82 VAL A C 1
ATOM 629 O O . VAL A 1 82 ? 0.049 6.693 10.391 1.00 98.94 82 VAL A O 1
ATOM 632 N N . VAL A 1 83 ? -1.915 7.123 9.386 1.00 98.88 83 VAL A N 1
ATOM 633 C CA . VAL A 1 83 ? -1.369 7.300 8.041 1.00 98.88 83 VAL A CA 1
ATOM 634 C C . VAL A 1 83 ? -1.724 8.673 7.495 1.00 98.88 83 VAL A C 1
ATOM 636 O O . VAL A 1 83 ? -2.817 9.194 7.723 1.00 98.88 83 VAL A O 1
ATOM 639 N N . HIS A 1 84 ? -0.771 9.269 6.787 1.00 98.81 84 HIS A N 1
ATOM 640 C CA . HIS A 1 84 ? -0.923 10.548 6.117 1.00 98.81 84 HIS A CA 1
ATOM 641 C C . HIS A 1 84 ? -0.373 10.457 4.694 1.00 98.81 84 HIS A C 1
ATOM 643 O O . HIS A 1 84 ? 0.834 10.319 4.495 1.00 98.81 84 HIS A O 1
ATOM 649 N N . PHE A 1 85 ? -1.263 10.555 3.714 1.00 98.44 85 PHE A N 1
ATOM 650 C CA . PHE A 1 85 ? -0.962 10.562 2.286 1.00 98.44 85 PHE A CA 1
ATOM 651 C C . PHE A 1 85 ? -0.689 12.001 1.839 1.00 98.44 85 PHE A C 1
ATOM 653 O O . PHE A 1 85 ? -1.555 12.684 1.293 1.00 98.44 85 PHE A O 1
ATOM 660 N N . SER A 1 86 ? 0.509 12.495 2.161 1.00 96.81 86 SER A N 1
ATOM 661 C CA . SER A 1 86 ? 0.940 13.864 1.845 1.00 96.81 86 SER A CA 1
ATOM 662 C C . SER A 1 86 ? 1.699 13.990 0.532 1.00 96.81 86 SER A C 1
ATOM 664 O O . SER A 1 86 ? 1.822 15.090 0.001 1.00 96.81 86 SER A O 1
ATOM 666 N N . GLU A 1 87 ? 2.270 12.894 0.044 1.00 96.75 87 GLU A N 1
ATOM 667 C CA . GLU A 1 87 ? 3.192 12.908 -1.088 1.00 96.75 87 GLU A CA 1
ATOM 668 C C . GLU A 1 87 ? 2.448 12.901 -2.421 1.00 96.75 87 GLU A C 1
ATOM 670 O O . GLU A 1 87 ? 2.842 13.615 -3.346 1.00 96.75 87 GLU A O 1
ATOM 675 N N . PHE A 1 88 ? 1.348 12.149 -2.494 1.00 96.62 88 PHE A N 1
ATOM 676 C CA . PHE A 1 88 ? 0.524 12.008 -3.687 1.00 96.62 88 PHE A CA 1
ATOM 677 C C . PHE A 1 88 ? -0.957 12.228 -3.366 1.00 96.62 88 PHE A C 1
ATOM 679 O O . PHE A 1 88 ? -1.442 11.715 -2.355 1.00 96.62 88 PHE A O 1
ATOM 686 N N . PRO A 1 89 ? -1.699 12.959 -4.217 1.00 96.25 89 PRO A N 1
ATOM 687 C CA . PRO A 1 89 ? -3.150 12.993 -4.130 1.00 96.25 89 PRO A CA 1
ATOM 688 C C . PRO A 1 89 ? -3.761 11.595 -4.300 1.00 96.25 89 PRO A C 1
ATOM 690 O O . PRO A 1 89 ? -3.341 10.825 -5.168 1.00 96.25 89 PRO A O 1
ATOM 693 N N . ALA A 1 90 ? -4.788 11.284 -3.513 1.00 95.19 90 ALA A N 1
ATOM 694 C CA . ALA A 1 90 ? -5.601 10.094 -3.733 1.00 95.19 90 ALA A CA 1
ATOM 695 C C . ALA A 1 90 ? -6.545 10.367 -4.908 1.00 95.19 90 ALA A C 1
ATOM 697 O O . ALA A 1 90 ? -7.412 11.242 -4.832 1.00 95.19 90 ALA A O 1
ATOM 698 N N . PHE A 1 91 ? -6.346 9.650 -6.011 1.00 92.69 91 PHE A N 1
ATOM 699 C CA . PHE A 1 91 ? -7.091 9.848 -7.248 1.00 92.69 91 PHE A CA 1
ATOM 700 C C . PHE A 1 91 ? -8.050 8.680 -7.482 1.00 92.69 91 PHE A C 1
ATOM 702 O O . PHE A 1 91 ? -7.665 7.520 -7.394 1.00 92.69 91 PHE A O 1
ATOM 709 N N . SER A 1 92 ? -9.306 8.993 -7.779 1.00 86.75 92 SER A N 1
ATOM 710 C CA . SER A 1 92 ? -10.308 8.040 -8.255 1.00 86.75 92 SER A CA 1
ATOM 711 C C . SER A 1 92 ? -11.317 8.828 -9.068 1.00 86.75 92 SER A C 1
ATOM 713 O O . SER A 1 92 ? -12.143 9.530 -8.487 1.00 86.75 92 SER A O 1
ATOM 715 N N . GLU A 1 93 ? -11.240 8.748 -10.397 1.00 85.56 93 GLU A N 1
ATOM 716 C CA . GLU A 1 93 ? 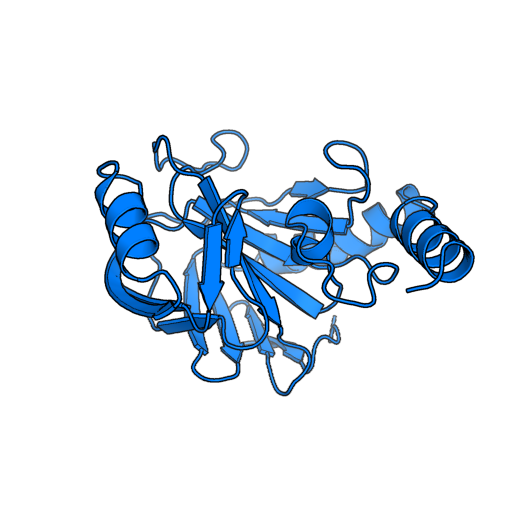-12.037 9.584 -11.299 1.00 85.56 93 GLU A CA 1
ATOM 717 C C . GLU A 1 93 ? -13.532 9.590 -10.905 1.00 85.56 93 GLU A C 1
ATOM 719 O O . GLU A 1 93 ? -14.120 8.521 -10.726 1.00 85.56 93 GLU A O 1
ATOM 724 N N . PRO A 1 94 ? -14.171 10.771 -10.748 1.00 90.56 94 PRO A N 1
ATOM 725 C CA . PRO A 1 94 ? -13.690 12.131 -11.045 1.00 90.56 94 PRO A CA 1
ATOM 726 C C . PRO A 1 94 ? -12.985 12.857 -9.880 1.00 90.56 94 PRO A C 1
ATOM 728 O O . PRO A 1 94 ? -12.714 14.056 -9.974 1.00 90.56 94 PRO A O 1
ATOM 731 N N . TYR A 1 95 ? -12.739 12.176 -8.767 1.00 92.62 95 TYR A N 1
ATOM 732 C CA . TYR A 1 95 ? -12.286 12.766 -7.515 1.00 92.62 95 TYR A CA 1
ATOM 733 C C . TYR A 1 95 ? -10.761 12.762 -7.369 1.00 92.62 95 TYR A C 1
ATOM 735 O O . TYR A 1 95 ? -10.060 11.836 -7.776 1.00 92.62 95 TYR A O 1
ATOM 743 N N . GLU A 1 96 ? -10.256 13.817 -6.736 1.00 94.62 96 GLU A N 1
ATOM 744 C CA . GLU A 1 96 ? -8.856 13.975 -6.350 1.00 94.62 96 GLU A CA 1
ATOM 745 C C . GLU A 1 96 ? -8.830 14.592 -4.951 1.00 94.62 96 GLU A C 1
ATOM 747 O O . GLU A 1 96 ? -9.333 15.703 -4.746 1.00 94.62 96 GLU A O 1
ATOM 752 N N . LEU A 1 97 ? -8.275 13.855 -3.994 1.00 97.50 97 LEU A N 1
ATOM 753 C CA . LEU A 1 97 ? -8.139 14.279 -2.606 1.00 97.50 97 LEU A CA 1
ATOM 754 C C . LEU A 1 97 ? -6.681 14.594 -2.297 1.00 97.50 97 LEU A C 1
ATOM 756 O O . LEU A 1 97 ? -5.779 13.878 -2.723 1.00 97.50 97 LEU A O 1
ATOM 760 N N . GLU A 1 98 ? -6.446 15.638 -1.509 1.00 97.94 98 GLU A N 1
ATOM 761 C CA . GLU A 1 98 ? -5.096 16.083 -1.147 1.00 97.94 98 GLU A CA 1
ATOM 762 C C . GLU A 1 98 ? -4.878 15.982 0.363 1.00 97.94 98 GLU A C 1
ATOM 764 O O . GLU A 1 98 ? -5.746 16.377 1.146 1.00 97.94 98 GLU A O 1
ATOM 769 N N . SER A 1 99 ? -3.697 15.506 0.772 1.00 98.00 99 SER A N 1
ATOM 770 C CA . SER A 1 99 ? -3.282 15.381 2.179 1.00 98.00 99 SER A CA 1
ATOM 771 C C . SER A 1 99 ? -4.294 14.617 3.040 1.00 98.00 99 SER A C 1
ATOM 773 O O . SER A 1 99 ? -4.736 15.107 4.083 1.00 98.00 99 SER A O 1
ATOM 775 N N . VAL A 1 100 ? -4.697 13.425 2.588 1.00 98.75 100 VAL A N 1
ATOM 776 C CA . VAL A 1 100 ? -5.606 12.556 3.349 1.00 98.75 100 VAL A CA 1
ATOM 777 C C . VAL A 1 100 ? -4.877 12.029 4.578 1.00 98.75 100 VAL A C 1
ATOM 779 O O . VAL A 1 100 ? -3.801 11.443 4.471 1.00 98.75 100 VAL A O 1
ATOM 782 N N . ARG A 1 101 ? -5.463 12.211 5.758 1.00 98.81 101 ARG A N 1
ATOM 783 C CA . ARG A 1 101 ? -4.960 11.668 7.022 1.00 98.81 101 ARG A CA 1
ATOM 784 C C . ARG A 1 101 ? -6.031 10.808 7.669 1.00 98.81 101 ARG A C 1
ATOM 786 O O . ARG A 1 101 ? -7.165 11.255 7.799 1.00 98.81 101 ARG A O 1
ATOM 793 N N . MET A 1 102 ? -5.651 9.622 8.131 1.00 98.81 102 MET A N 1
ATOM 794 C CA . MET A 1 102 ? -6.535 8.696 8.836 1.00 98.81 102 MET A CA 1
ATOM 795 C C . MET A 1 102 ? -5.873 8.178 10.113 1.00 98.81 102 MET A C 1
ATOM 797 O O . MET A 1 102 ? -4.686 7.849 10.119 1.00 98.81 102 MET A O 1
ATOM 801 N N . VAL A 1 103 ? -6.648 8.113 11.195 1.00 98.94 103 VAL A N 1
ATOM 802 C CA . VAL A 1 103 ? -6.257 7.509 12.474 1.00 98.94 103 VAL A CA 1
ATOM 803 C C . VAL A 1 103 ? -7.024 6.211 12.645 1.00 98.94 103 VAL A C 1
ATOM 805 O O . VAL A 1 103 ? -8.257 6.219 12.637 1.00 98.94 103 VAL A O 1
ATOM 808 N N . TYR A 1 104 ? -6.294 5.122 12.845 1.00 98.88 104 TYR A N 1
ATOM 809 C CA . TYR A 1 104 ? -6.834 3.793 13.072 1.00 98.88 104 TYR A CA 1
ATOM 810 C C . TYR A 1 104 ? -6.759 3.417 14.548 1.00 98.88 104 TYR A C 1
ATOM 812 O O . TYR A 1 104 ? -5.752 3.681 15.208 1.00 98.88 104 TYR A O 1
ATOM 820 N N . ARG A 1 105 ? -7.837 2.807 15.049 1.00 98.75 105 ARG A N 1
ATOM 821 C CA . ARG A 1 105 ? -7.898 2.126 16.349 1.00 98.75 105 ARG A CA 1
ATOM 822 C C . ARG A 1 105 ? -8.783 0.893 16.242 1.00 98.75 105 ARG A C 1
ATOM 824 O O . ARG A 1 105 ? -9.888 0.984 15.705 1.00 98.75 105 ARG A O 1
ATOM 831 N N . GLY A 1 106 ? -8.322 -0.239 16.760 1.00 98.44 106 GLY A N 1
ATOM 832 C CA . GLY A 1 106 ? -9.000 -1.530 16.673 1.00 98.44 106 GLY A CA 1
ATOM 833 C C . GLY A 1 106 ? -9.358 -1.901 15.237 1.00 98.44 106 GLY A C 1
ATOM 834 O O . GLY A 1 106 ? -10.483 -2.327 14.984 1.00 98.44 106 GLY A O 1
ATOM 835 N N . GLY A 1 107 ? -8.463 -1.613 14.283 1.00 98.38 107 GLY A N 1
ATOM 836 C CA . GLY A 1 107 ? -8.675 -1.908 12.865 1.00 98.38 107 GLY A CA 1
ATOM 837 C C . GLY A 1 107 ? -9.551 -0.924 12.091 1.00 98.38 107 GLY A C 1
ATOM 838 O O . GLY A 1 107 ? -9.753 -1.098 10.892 1.00 98.38 107 GLY A O 1
ATOM 839 N N . ARG A 1 108 ? -10.069 0.129 12.737 1.00 98.62 108 ARG A N 1
ATOM 840 C CA . ARG A 1 108 ? -11.041 1.044 12.121 1.00 98.62 108 ARG A CA 1
ATOM 841 C C . ARG A 1 108 ? -10.573 2.488 12.106 1.00 98.62 108 ARG A C 1
ATOM 843 O O . ARG A 1 108 ? -10.006 2.970 13.084 1.00 98.62 108 ARG A O 1
ATOM 850 N N . VAL A 1 109 ? -10.908 3.207 11.036 1.00 98.81 109 VAL A N 1
ATOM 851 C CA . VAL A 1 109 ? -10.733 4.662 10.939 1.00 98.81 109 VAL A CA 1
ATOM 852 C C . VAL A 1 109 ? -11.666 5.361 11.929 1.00 98.81 109 VAL A C 1
ATOM 854 O O . VAL A 1 109 ? -12.885 5.396 11.732 1.00 98.81 109 VAL A O 1
ATOM 857 N N . VAL A 1 110 ? -11.085 5.948 12.976 1.00 98.69 110 VAL A N 1
ATOM 858 C CA . VAL A 1 110 ? -11.800 6.704 14.021 1.00 98.69 110 VAL A CA 1
ATOM 859 C C . VAL A 1 110 ? -11.718 8.219 13.835 1.00 98.69 110 VAL A C 1
ATOM 861 O O . VAL A 1 110 ? -12.597 8.937 14.303 1.00 98.69 110 VAL A O 1
ATOM 864 N N . GLU A 1 111 ? -10.700 8.710 13.129 1.00 98.69 111 GLU A N 1
ATOM 865 C CA . GLU A 1 111 ? -10.565 10.115 12.731 1.00 98.69 111 GLU A CA 1
ATOM 866 C C . GLU A 1 111 ? -10.050 10.173 11.292 1.00 98.69 111 GLU A C 1
ATOM 868 O O . GLU A 1 111 ? -9.163 9.403 10.920 1.00 98.69 111 GLU A O 1
ATOM 873 N N . ALA A 1 112 ? -10.583 11.095 10.494 1.00 98.69 112 ALA A N 1
ATOM 874 C CA . ALA A 1 112 ? -10.153 11.321 9.122 1.00 98.69 112 ALA A CA 1
ATOM 875 C C . ALA A 1 112 ? -10.217 12.813 8.781 1.00 98.69 112 ALA A C 1
ATOM 877 O O . ALA A 1 112 ? -11.032 13.540 9.348 1.00 98.69 112 ALA A O 1
ATOM 878 N N . SER A 1 113 ? -9.352 13.259 7.875 1.00 98.75 113 SER A N 1
ATOM 879 C CA . SER A 1 113 ? -9.355 14.623 7.338 1.00 98.75 113 SER A CA 1
ATOM 880 C C . SER A 1 113 ? -8.682 14.661 5.971 1.00 98.75 113 SER A C 1
ATOM 882 O O . SER A 1 113 ? -7.795 13.844 5.712 1.00 98.75 113 SER A O 1
ATOM 884 N N . ALA A 1 114 ? -9.016 15.647 5.143 1.00 98.50 114 ALA A N 1
ATOM 885 C CA . ALA A 1 114 ? -8.282 15.939 3.911 1.00 98.50 114 ALA A CA 1
ATOM 886 C C . ALA A 1 114 ? -8.158 17.453 3.701 1.00 98.50 114 ALA A C 1
ATOM 888 O O . ALA A 1 114 ? -9.067 18.210 4.030 1.00 98.50 114 ALA A O 1
ATOM 889 N N . ALA A 1 115 ? -7.053 17.915 3.113 1.00 98.31 115 ALA A N 1
ATOM 890 C CA . ALA A 1 115 ? -6.905 19.328 2.750 1.00 98.31 115 ALA A CA 1
ATOM 891 C C . ALA A 1 115 ?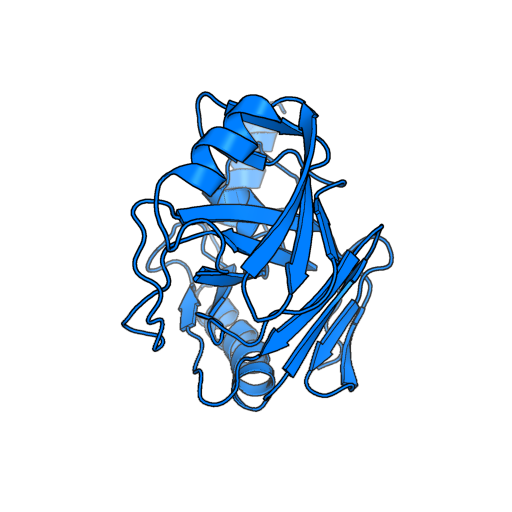 -7.828 19.722 1.583 1.00 98.31 115 ALA A C 1
ATOM 893 O O . ALA A 1 115 ? -8.261 20.872 1.488 1.00 98.31 115 ALA A O 1
ATOM 894 N N . ARG A 1 116 ? -8.141 18.763 0.703 1.00 97.94 116 ARG A N 1
ATOM 895 C CA . ARG A 1 116 ? -9.092 18.901 -0.407 1.00 97.94 116 ARG A CA 1
ATOM 896 C C . ARG A 1 116 ? -9.867 17.596 -0.590 1.00 97.94 116 ARG A C 1
ATOM 898 O O . ARG A 1 116 ? -9.268 16.530 -0.497 1.00 97.94 116 ARG A O 1
ATOM 905 N N . GLY A 1 117 ? -11.168 17.699 -0.878 1.00 97.25 117 GLY A N 1
ATOM 906 C CA . GLY A 1 117 ? -12.065 16.552 -1.094 1.00 97.25 117 GLY A CA 1
ATOM 907 C C . GLY A 1 117 ? -12.476 15.819 0.190 1.00 97.25 117 GLY A C 1
ATOM 908 O O . GLY A 1 117 ? -12.771 14.629 0.158 1.00 97.25 117 GLY A O 1
ATOM 909 N N . GLU A 1 118 ? -12.465 16.511 1.332 1.00 97.81 118 GLU A N 1
ATOM 910 C CA . GLU A 1 118 ? -12.830 15.941 2.637 1.00 97.81 118 GLU A CA 1
ATOM 911 C C . GLU A 1 118 ? -14.286 15.451 2.695 1.00 97.81 118 GLU A C 1
ATOM 913 O O . GLU A 1 118 ? -14.577 14.427 3.305 1.00 97.81 118 GLU A O 1
ATOM 918 N N . ASP A 1 119 ? -15.196 16.137 2.013 1.00 98.00 119 ASP A N 1
ATOM 919 C CA . ASP A 1 119 ? -16.585 15.718 1.841 1.00 98.00 119 ASP A CA 1
ATOM 920 C C . ASP A 1 119 ? -16.692 14.358 1.136 1.00 98.00 119 ASP A C 1
ATOM 922 O O . ASP A 1 119 ? -17.402 13.473 1.613 1.00 98.00 119 ASP A O 1
ATOM 926 N N . VAL A 1 120 ? -15.924 14.163 0.061 1.00 97.88 120 VAL A N 1
ATOM 927 C CA . VAL A 1 120 ? -15.840 12.883 -0.660 1.00 97.88 120 VAL A CA 1
ATOM 928 C C . VAL A 1 120 ? -15.197 11.801 0.209 1.00 97.88 120 VAL A C 1
ATOM 930 O O . VAL A 1 120 ? -15.646 10.656 0.192 1.00 97.88 120 VAL A O 1
ATOM 933 N N . LEU A 1 121 ? -14.174 12.145 1.002 1.00 98.38 121 LEU A N 1
ATOM 934 C CA . LEU A 1 121 ? -13.564 11.209 1.950 1.00 98.38 121 LEU A CA 1
ATOM 935 C C . LEU A 1 121 ? -14.600 10.677 2.941 1.00 98.38 121 LEU A C 1
ATOM 937 O O . LEU A 1 121 ? -14.701 9.466 3.129 1.00 98.38 121 LEU A O 1
ATOM 941 N N . PHE A 1 122 ? -15.374 11.569 3.564 1.00 98.38 122 PHE A N 1
ATOM 942 C CA . PHE A 1 122 ? -16.406 11.169 4.515 1.00 98.38 122 PHE A CA 1
ATOM 943 C C . PHE A 1 122 ? -17.535 10.388 3.846 1.00 98.38 122 PHE A C 1
ATOM 945 O O . PHE A 1 122 ? -17.936 9.362 4.386 1.00 98.38 122 PHE A O 1
ATOM 952 N N . GLU A 1 123 ? -17.990 10.794 2.657 1.00 97.75 123 GLU A N 1
ATOM 953 C CA . GLU A 1 123 ? -18.999 10.033 1.911 1.00 97.75 123 GLU A CA 1
ATOM 954 C C . GLU A 1 123 ? -18.542 8.592 1.637 1.00 97.75 123 GLU A C 1
ATOM 956 O O . GLU A 1 123 ? -19.324 7.651 1.782 1.00 97.75 123 GLU A O 1
ATOM 961 N N . THR A 1 124 ? -17.269 8.409 1.281 1.00 97.94 124 THR A N 1
ATOM 962 C CA . THR A 1 124 ? -16.697 7.080 1.053 1.00 97.94 124 THR A CA 1
ATOM 963 C C . THR A 1 124 ? -16.572 6.290 2.354 1.00 97.94 124 THR A C 1
ATOM 965 O O . THR A 1 124 ? -17.002 5.142 2.405 1.00 97.94 124 THR A O 1
ATOM 968 N N . LEU A 1 125 ? -16.051 6.894 3.427 1.00 98.31 125 LEU A N 1
ATOM 969 C CA . LEU A 1 125 ? -15.904 6.234 4.732 1.00 98.31 125 LEU A CA 1
ATOM 970 C C . LEU A 1 125 ? -17.249 5.883 5.391 1.00 98.31 125 LEU A C 1
ATOM 972 O O . LEU A 1 125 ? -17.296 4.991 6.232 1.00 98.31 125 LEU A O 1
ATOM 976 N N . ASP A 1 126 ? -18.332 6.573 5.036 1.00 98.00 126 ASP A N 1
ATOM 977 C CA . ASP A 1 126 ? -19.684 6.320 5.550 1.00 98.00 126 ASP A CA 1
ATOM 978 C C . ASP A 1 126 ? -20.546 5.490 4.590 1.00 98.00 126 ASP A C 1
ATOM 980 O O . ASP A 1 126 ? -21.745 5.309 4.821 1.00 98.00 126 ASP A O 1
ATOM 984 N N . ARG A 1 127 ? -19.950 4.967 3.510 1.00 97.94 127 ARG A N 1
ATOM 985 C CA . ARG A 1 127 ? -20.673 4.225 2.475 1.00 97.94 127 ARG A CA 1
ATOM 986 C C . ARG A 1 127 ? -21.282 2.924 2.995 1.00 97.94 127 ARG A C 1
ATOM 988 O O . ARG A 1 127 ? -22.413 2.603 2.632 1.00 97.94 127 ARG A O 1
ATOM 995 N N . ASP A 1 128 ? -20.540 2.188 3.817 1.00 98.25 128 ASP A N 1
ATOM 996 C CA . ASP A 1 128 ? -20.972 0.951 4.472 1.00 98.25 128 ASP A CA 1
ATOM 997 C C . ASP A 1 128 ? -20.111 0.638 5.712 1.00 98.25 128 ASP A C 1
ATOM 999 O O . ASP A 1 128 ? -19.159 1.352 6.032 1.00 98.25 128 ASP A O 1
ATOM 1003 N N . GLU A 1 129 ? -20.457 -0.425 6.446 1.00 96.19 129 GLU A N 1
ATOM 1004 C CA . GLU A 1 129 ? -19.780 -0.794 7.699 1.00 96.19 129 GLU A CA 1
ATOM 1005 C C . GLU A 1 129 ? -18.296 -1.153 7.515 1.00 96.19 129 GLU A C 1
ATOM 1007 O O . GLU A 1 129 ? -17.492 -0.924 8.433 1.00 96.19 129 GLU A O 1
ATOM 1012 N N . GLY A 1 130 ? -17.939 -1.700 6.350 1.00 98.19 130 GLY A N 1
ATOM 1013 C CA . GLY A 1 130 ? -16.593 -2.143 6.005 1.00 98.19 130 GLY A CA 1
ATOM 1014 C C . GLY A 1 130 ? -15.702 -1.026 5.464 1.00 98.19 130 GLY A C 1
ATOM 1015 O O . GLY A 1 130 ? -14.482 -1.140 5.553 1.00 98.19 130 GLY A O 1
ATOM 1016 N N . ALA A 1 131 ? -16.267 0.088 4.991 1.00 98.56 131 ALA A N 1
ATOM 1017 C CA . ALA A 1 131 ? -15.529 1.184 4.353 1.00 98.56 131 ALA A CA 1
ATOM 1018 C C . ALA A 1 131 ? -14.492 1.886 5.258 1.00 98.56 131 ALA A C 1
ATOM 1020 O O . ALA A 1 131 ? -13.650 2.636 4.773 1.00 98.56 131 ALA A O 1
ATOM 1021 N N . ARG A 1 132 ? -14.531 1.649 6.576 1.00 98.62 132 ARG A N 1
ATOM 1022 C CA . ARG A 1 132 ? -13.574 2.193 7.564 1.00 98.62 132 ARG A CA 1
ATOM 1023 C C . ARG A 1 132 ? -12.502 1.197 8.000 1.00 98.62 132 ARG A C 1
ATOM 1025 O O . ARG A 1 132 ? -11.774 1.496 8.941 1.00 98.62 132 ARG A O 1
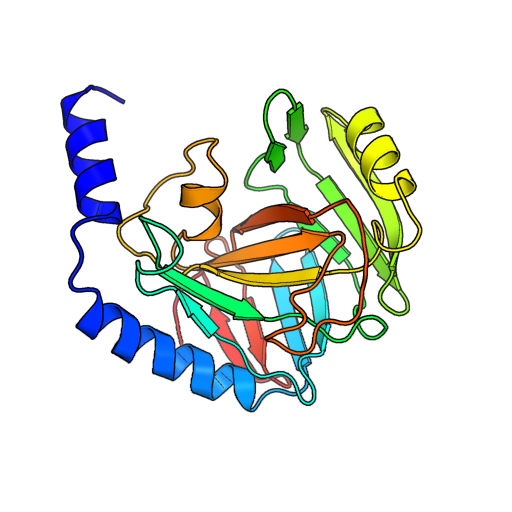ATOM 1032 N N . VAL A 1 133 ? -12.438 0.020 7.391 1.00 98.75 133 VAL A N 1
ATOM 1033 C CA . VAL A 1 133 ? -11.455 -1.031 7.689 1.00 98.75 133 VAL A CA 1
ATOM 1034 C C . VAL A 1 133 ? -10.477 -1.119 6.526 1.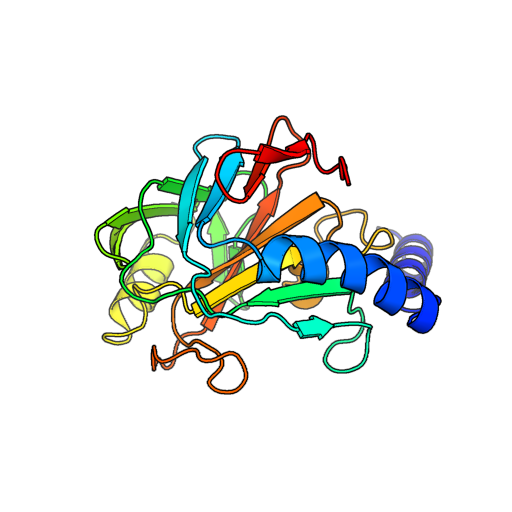00 98.75 133 VAL A C 1
ATOM 1036 O O . VAL A 1 133 ? -10.852 -0.865 5.384 1.00 98.75 133 VAL A O 1
ATOM 1039 N N . LEU A 1 134 ? -9.223 -1.450 6.813 1.00 98.38 134 LEU A N 1
ATOM 1040 C CA . LEU A 1 134 ? -8.215 -1.653 5.782 1.00 98.38 134 LEU A CA 1
ATOM 1041 C C . LEU A 1 134 ? -8.462 -2.995 5.067 1.00 98.38 134 LEU A C 1
ATOM 1043 O O . LEU A 1 134 ? -8.472 -4.044 5.710 1.00 98.38 134 LEU A O 1
ATOM 1047 N N . GLY A 1 135 ? -8.677 -2.953 3.754 1.00 98.56 135 GLY A N 1
ATOM 1048 C CA . GLY A 1 135 ? -8.884 -4.126 2.901 1.00 98.56 135 GLY A CA 1
ATOM 1049 C C . GLY A 1 135 ? -7.596 -4.647 2.268 1.00 98.56 135 GLY A C 1
ATOM 1050 O O . GLY A 1 135 ? -7.448 -5.858 2.071 1.00 98.56 135 GLY A O 1
ATOM 1051 N N . GLU A 1 136 ? -6.643 -3.747 2.015 1.00 98.75 136 GLU A N 1
ATOM 1052 C CA . GLU A 1 136 ? -5.388 -4.073 1.345 1.00 98.75 136 GLU A CA 1
ATOM 1053 C C . GLU A 1 136 ? -4.193 -3.323 1.935 1.00 98.75 136 GLU A C 1
ATOM 1055 O O . GLU A 1 136 ? -4.268 -2.132 2.244 1.00 98.75 136 GLU A O 1
ATOM 1060 N N . LEU A 1 137 ? -3.078 -4.043 2.043 1.00 98.88 137 LEU A N 1
ATOM 1061 C CA . LEU A 1 137 ? -1.732 -3.486 2.046 1.00 98.88 137 LEU A CA 1
ATOM 1062 C C . LEU A 1 137 ? -1.035 -3.975 0.777 1.00 98.88 137 LEU A C 1
ATOM 1064 O O . LEU A 1 137 ? -0.793 -5.178 0.654 1.00 98.88 137 LEU A O 1
ATOM 1068 N N . GLY A 1 138 ? -0.646 -3.052 -0.095 1.00 98.62 138 GLY A N 1
ATOM 1069 C CA . GLY A 1 138 ? 0.181 -3.352 -1.255 1.00 98.62 138 GLY A CA 1
ATOM 1070 C C . GLY A 1 138 ? 1.554 -2.698 -1.168 1.00 98.62 138 GLY A C 1
ATOM 1071 O O . GLY A 1 138 ? 1.736 -1.607 -0.616 1.00 98.62 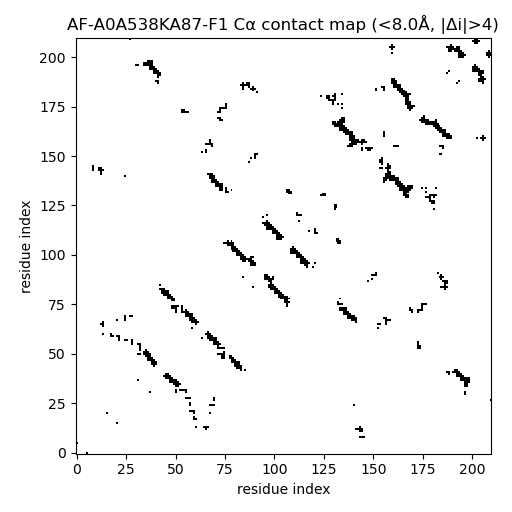138 GLY A O 1
ATOM 1072 N N . ILE A 1 139 ? 2.558 -3.416 -1.661 1.00 98.75 139 ILE A N 1
ATOM 1073 C CA . ILE A 1 139 ? 3.968 -3.041 -1.607 1.00 98.75 139 ILE A CA 1
ATOM 1074 C C . ILE A 1 139 ? 4.445 -2.810 -3.035 1.00 98.75 139 ILE A C 1
ATOM 1076 O O . ILE A 1 139 ? 4.688 -3.765 -3.777 1.00 98.75 139 ILE A O 1
ATOM 1080 N N . GLY A 1 140 ? 4.632 -1.546 -3.403 1.00 98.31 140 GLY A N 1
ATOM 1081 C CA . GLY A 1 140 ? 5.065 -1.155 -4.736 1.00 98.31 140 GLY A CA 1
ATOM 1082 C C . GLY A 1 140 ? 6.507 -1.583 -5.015 1.00 98.31 140 GLY A C 1
ATOM 1083 O O . GLY A 1 140 ? 7.424 -1.346 -4.221 1.00 98.31 140 GLY A O 1
ATOM 1084 N N . CYS A 1 141 ? 6.704 -2.245 -6.154 1.00 97.88 141 CYS A N 1
ATOM 1085 C CA . CYS A 1 141 ? 7.957 -2.889 -6.540 1.00 97.88 141 CYS A CA 1
ATOM 1086 C C . CYS A 1 141 ? 8.390 -2.553 -7.981 1.00 97.88 141 CYS A C 1
ATOM 1088 O O . CYS A 1 141 ? 9.488 -2.930 -8.391 1.00 97.88 141 CYS A O 1
ATOM 1090 N N . ASN A 1 142 ? 7.581 -1.878 -8.797 1.00 98.00 142 ASN A N 1
ATOM 1091 C CA . ASN A 1 142 ? 7.902 -1.624 -10.200 1.00 98.00 142 ASN A CA 1
ATOM 1092 C C . ASN A 1 142 ? 8.920 -0.483 -10.368 1.00 98.00 142 ASN A C 1
ATOM 1094 O O . ASN A 1 142 ? 8.591 0.704 -10.342 1.00 98.00 142 ASN A O 1
ATOM 1098 N N . THR A 1 143 ? 10.177 -0.845 -10.630 1.00 96.00 143 THR A N 1
ATOM 1099 C CA . THR A 1 143 ? 11.276 0.115 -10.866 1.00 96.00 143 THR A CA 1
ATOM 1100 C C . THR A 1 143 ? 11.161 0.885 -12.191 1.00 96.00 143 THR A C 1
ATOM 1102 O O . THR A 1 143 ? 11.889 1.856 -12.416 1.00 96.00 143 THR A O 1
ATOM 1105 N N . GLY A 1 144 ? 10.259 0.466 -13.086 1.00 96.00 144 GLY A N 1
ATOM 1106 C CA . GLY A 1 144 ? 9.936 1.160 -14.332 1.00 96.00 144 GLY A CA 1
ATOM 1107 C C . GLY A 1 144 ? 9.024 2.372 -14.140 1.00 96.00 144 GLY A C 1
ATOM 1108 O O . GLY A 1 144 ? 9.023 3.269 -14.982 1.00 96.00 144 GLY A O 1
ATOM 1109 N N . ILE A 1 145 ? 8.298 2.447 -13.020 1.00 96.19 145 ILE A N 1
ATOM 1110 C CA . ILE A 1 145 ? 7.370 3.541 -12.724 1.00 96.19 145 ILE A CA 1
ATOM 1111 C C . ILE A 1 145 ? 8.088 4.566 -11.852 1.00 96.19 145 ILE A C 1
ATOM 1113 O O . ILE A 1 145 ? 8.204 4.452 -10.637 1.00 96.19 145 ILE A O 1
ATOM 1117 N N . GLN A 1 146 ? 8.627 5.591 -12.501 1.00 86.19 146 GLN A N 1
ATOM 1118 C CA . GLN A 1 146 ? 9.525 6.551 -11.852 1.00 86.19 146 GLN A CA 1
ATOM 1119 C C . GLN A 1 146 ? 8.819 7.808 -11.333 1.00 86.19 146 GLN A C 1
ATOM 1121 O O . GLN A 1 146 ? 9.445 8.649 -10.684 1.00 86.19 146 GLN A O 1
ATOM 1126 N N . ARG A 1 147 ? 7.542 7.997 -11.674 1.00 89.50 147 ARG A N 1
ATOM 1127 C CA . ARG A 1 147 ? 6.798 9.238 -11.439 1.00 89.50 147 ARG A CA 1
ATOM 1128 C C . ARG A 1 147 ? 5.339 8.925 -11.159 1.00 89.50 147 ARG A C 1
ATOM 1130 O O . ARG A 1 147 ? 4.789 8.028 -11.782 1.00 89.50 147 ARG A O 1
ATOM 1137 N N . TYR A 1 148 ? 4.747 9.730 -10.286 1.00 93.38 148 TYR A N 1
ATOM 1138 C CA . TYR A 1 148 ? 3.310 9.751 -10.065 1.00 93.38 148 TYR A CA 1
ATOM 1139 C C . TYR A 1 148 ? 2.583 10.250 -11.323 1.00 93.38 148 TYR A C 1
ATOM 1141 O O . TYR A 1 148 ? 2.951 11.287 -11.891 1.00 93.38 148 TYR A O 1
ATOM 1149 N N . MET A 1 149 ? 1.572 9.505 -11.753 1.00 92.19 149 MET A N 1
ATOM 1150 C CA . MET A 1 149 ? 0.867 9.642 -13.023 1.00 92.19 149 MET A CA 1
ATOM 1151 C C . MET A 1 149 ? -0.565 10.149 -12.876 1.00 92.19 149 MET A C 1
ATOM 1153 O O . MET A 1 149 ? -1.158 10.510 -13.894 1.00 92.19 149 MET A O 1
ATOM 1157 N N . ARG A 1 150 ? -1.105 10.221 -11.649 1.00 92.56 150 ARG A N 1
ATOM 1158 C CA . ARG A 1 150 ? -2.549 10.411 -11.398 1.00 92.56 150 ARG A CA 1
ATOM 1159 C C . ARG A 1 150 ? -3.355 9.273 -12.020 1.00 92.56 150 ARG A C 1
ATOM 1161 O O . ARG A 1 150 ? -4.384 9.486 -12.655 1.00 92.56 150 ARG A O 1
ATOM 1168 N N . ASN A 1 151 ? -2.829 8.064 -11.892 1.00 93.06 151 ASN A N 1
ATOM 1169 C CA . ASN A 1 151 ? -3.466 6.840 -12.328 1.00 93.06 151 ASN A CA 1
ATOM 1170 C C . ASN A 1 151 ? -3.092 5.755 -11.325 1.00 93.06 151 ASN A C 1
ATOM 1172 O O . ASN A 1 151 ? -1.952 5.292 -11.314 1.00 93.06 151 ASN A O 1
ATOM 1176 N N . THR A 1 152 ? -4.062 5.368 -10.503 1.00 93.88 152 THR A N 1
ATOM 1177 C CA . THR A 1 152 ? -3.880 4.449 -9.378 1.00 93.88 152 THR A CA 1
ATOM 1178 C C . THR A 1 152 ? -3.184 3.154 -9.791 1.00 93.88 152 THR A C 1
ATOM 1180 O O . THR A 1 152 ? -2.203 2.791 -9.156 1.00 93.88 152 THR A O 1
ATOM 1183 N N . LEU A 1 153 ? -3.555 2.581 -10.944 1.00 94.00 153 LEU A N 1
ATOM 1184 C CA . LEU A 1 153 ? -2.947 1.360 -11.490 1.00 94.00 153 LEU A CA 1
ATOM 1185 C C . LEU A 1 153 ? -1.421 1.461 -11.655 1.00 94.00 153 LEU A C 1
ATOM 1187 O O . LEU A 1 153 ? -0.708 0.475 -11.511 1.00 94.00 153 LEU A O 1
ATOM 1191 N N . PHE A 1 154 ? -0.905 2.642 -12.005 1.00 96.19 154 PHE A N 1
ATOM 1192 C CA . PHE A 1 154 ? 0.539 2.876 -12.089 1.00 96.19 154 PHE A CA 1
ATOM 1193 C C . PHE A 1 154 ? 1.111 3.273 -10.732 1.00 96.19 154 PHE A C 1
ATOM 1195 O O . PHE A 1 154 ? 2.178 2.804 -10.341 1.00 96.19 154 PHE A O 1
ATOM 1202 N N . ASP A 1 155 ? 0.422 4.172 -10.038 1.00 96.75 155 ASP A N 1
ATOM 1203 C CA . ASP A 1 155 ? 0.950 4.846 -8.859 1.00 96.75 155 ASP A CA 1
ATOM 1204 C C . ASP A 1 155 ? 1.114 3.894 -7.669 1.00 96.75 155 ASP A C 1
ATOM 1206 O O . ASP A 1 155 ? 2.078 4.018 -6.917 1.00 96.75 155 ASP A O 1
ATOM 1210 N N . GLU A 1 156 ? 0.230 2.907 -7.534 1.00 96.56 156 GLU A N 1
ATOM 1211 C CA . GLU A 1 156 ? 0.281 1.881 -6.485 1.00 96.56 156 GLU A CA 1
ATOM 1212 C C . GLU A 1 156 ? 1.456 0.902 -6.669 1.00 96.56 156 GLU A C 1
ATOM 1214 O O . GLU A 1 156 ? 1.990 0.342 -5.714 1.00 96.56 156 GLU A O 1
ATOM 1219 N N . LYS A 1 157 ? 1.950 0.766 -7.904 1.00 97.81 157 LYS A N 1
ATOM 1220 C CA . LYS A 1 157 ? 3.037 -0.154 -8.254 1.00 97.81 157 LYS A CA 1
ATOM 1221 C C . LYS A 1 157 ? 4.432 0.474 -8.127 1.00 97.81 157 LYS A C 1
ATOM 1223 O O . LYS A 1 157 ? 5.414 -0.222 -8.368 1.00 97.81 157 LYS A O 1
ATOM 1228 N N . ILE A 1 158 ? 4.571 1.762 -7.792 1.00 98.06 158 ILE A N 1
ATOM 1229 C CA . ILE A 1 158 ? 5.874 2.462 -7.753 1.00 98.06 158 ILE A CA 1
ATOM 1230 C C . ILE A 1 158 ? 6.845 1.773 -6.774 1.00 98.06 158 ILE A C 1
ATOM 1232 O O . ILE A 1 158 ? 6.538 1.581 -5.604 1.00 98.06 158 ILE A O 1
ATOM 1236 N N . ASP A 1 159 ? 8.064 1.441 -7.217 1.00 97.94 159 ASP A N 1
ATOM 1237 C CA . ASP A 1 159 ? 9.065 0.840 -6.318 1.00 97.94 159 ASP A CA 1
ATOM 1238 C C . ASP A 1 159 ? 9.405 1.757 -5.129 1.00 97.94 159 ASP A C 1
ATOM 1240 O O . ASP A 1 159 ? 9.703 2.949 -5.292 1.00 97.94 159 ASP A O 1
ATOM 1244 N N . GLY A 1 160 ? 9.372 1.182 -3.926 1.00 97.69 160 GLY A N 1
ATOM 1245 C CA . GLY A 1 160 ? 9.647 1.899 -2.681 1.00 97.69 160 GLY A CA 1
ATOM 1246 C C . GLY A 1 160 ? 8.459 2.694 -2.129 1.00 97.69 160 GLY A C 1
ATOM 1247 O O . GLY A 1 160 ? 8.649 3.525 -1.238 1.00 97.69 160 GLY A O 1
ATOM 1248 N N . THR A 1 161 ? 7.248 2.464 -2.642 1.00 98.44 161 THR A N 1
ATOM 1249 C CA . THR A 1 161 ? 5.998 2.956 -2.049 1.00 98.44 161 THR A CA 1
ATOM 1250 C C . THR A 1 161 ? 5.208 1.815 -1.423 1.00 98.44 161 THR A C 1
ATOM 1252 O O . THR A 1 161 ? 5.492 0.636 -1.634 1.00 98.44 161 THR A O 1
ATOM 1255 N N . VAL A 1 162 ? 4.188 2.173 -0.656 1.00 98.69 162 VAL A N 1
ATOM 1256 C CA . VAL A 1 162 ? 3.097 1.262 -0.300 1.00 98.69 162 VAL A CA 1
ATOM 1257 C C . VAL A 1 162 ? 1.778 1.919 -0.654 1.00 98.69 162 VAL A C 1
ATOM 1259 O O . VAL A 1 162 ? 1.693 3.148 -0.663 1.00 98.69 162 VAL A O 1
ATOM 1262 N N . HIS A 1 163 ? 0.742 1.133 -0.889 1.00 98.75 163 HIS A N 1
ATOM 1263 C CA . HIS A 1 163 ? -0.629 1.623 -0.887 1.00 98.75 163 HIS A CA 1
ATOM 1264 C C . HIS A 1 163 ? -1.468 0.884 0.137 1.00 98.75 163 HIS A C 1
ATOM 1266 O O . HIS A 1 163 ? -1.138 -0.204 0.611 1.00 98.75 163 HIS A O 1
ATOM 1272 N N . LEU A 1 164 ? -2.532 1.563 0.534 1.00 98.75 164 LEU A N 1
ATOM 1273 C CA . LEU A 1 164 ? -3.467 1.111 1.542 1.00 98.75 164 LEU A CA 1
ATOM 1274 C C . LEU A 1 164 ? -4.869 1.327 0.985 1.00 98.75 164 LEU A C 1
ATOM 1276 O O . LEU A 1 164 ? -5.243 2.478 0.734 1.00 98.75 164 LEU A O 1
ATOM 1280 N N . ALA A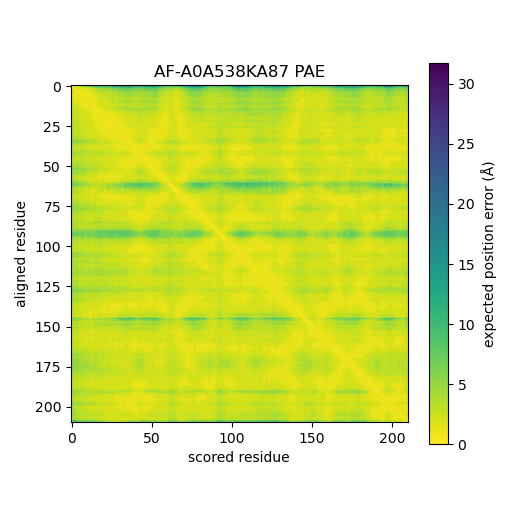 1 165 ? -5.624 0.242 0.815 1.00 98.50 165 ALA A N 1
ATOM 1281 C CA . ALA A 1 165 ? -7.015 0.316 0.388 1.00 98.50 165 ALA A CA 1
ATOM 1282 C C . ALA A 1 165 ? -7.944 0.270 1.594 1.00 98.50 165 ALA A C 1
ATOM 1284 O O . ALA A 1 165 ? -7.897 -0.673 2.387 1.00 98.50 165 ALA A O 1
ATOM 1285 N N . ILE A 1 166 ? -8.831 1.253 1.725 1.00 98.62 166 ILE A N 1
ATOM 1286 C CA . ILE A 1 166 ? -9.975 1.131 2.639 1.00 98.62 166 ILE A CA 1
ATOM 1287 C C . ILE A 1 166 ? -11.089 0.302 1.994 1.00 98.62 166 ILE A C 1
ATOM 1289 O O . ILE A 1 166 ? -11.284 0.356 0.780 1.00 98.62 166 ILE A O 1
ATOM 1293 N N . GLY A 1 167 ? -11.853 -0.415 2.815 1.00 98.62 167 GLY A N 1
ATOM 1294 C CA . GLY A 1 167 ? -12.979 -1.227 2.378 1.00 98.62 167 GLY A CA 1
ATOM 1295 C C . GLY A 1 167 ? -12.609 -2.690 2.140 1.00 98.62 167 GLY A C 1
ATOM 1296 O O . GLY A 1 167 ? -11.986 -3.329 2.986 1.00 98.62 167 GLY A O 1
ATOM 1297 N N . ALA A 1 168 ? -13.092 -3.256 1.041 1.00 98.56 168 ALA A N 1
ATOM 1298 C CA . ALA A 1 168 ? -13.143 -4.689 0.811 1.00 98.56 168 ALA A CA 1
ATOM 1299 C C . ALA A 1 168 ? -11.746 -5.315 0.782 1.00 98.56 168 ALA A C 1
ATOM 1301 O O . ALA A 1 168 ? -10.866 -4.841 0.064 1.00 98.56 168 ALA A O 1
ATOM 1302 N N . GLY A 1 169 ? -11.576 -6.405 1.532 1.00 97.88 169 GLY A N 1
ATOM 1303 C CA . GLY A 1 169 ? -10.417 -7.283 1.393 1.00 97.88 169 GLY A CA 1
ATOM 1304 C C . GLY A 1 169 ? -10.641 -8.358 0.330 1.00 97.88 169 GLY A C 1
ATOM 1305 O O . GLY A 1 169 ? -11.760 -8.577 -0.132 1.00 97.88 169 GLY A O 1
ATOM 1306 N N . PHE A 1 170 ? -9.581 -9.078 -0.026 1.00 97.69 170 PHE A N 1
ATOM 1307 C CA . PHE A 1 170 ? -9.609 -10.190 -0.967 1.00 97.69 170 PHE A CA 1
ATOM 1308 C C . PHE A 1 170 ? -9.842 -11.515 -0.233 1.00 97.69 170 PHE A C 1
ATOM 1310 O O . PHE A 1 170 ? -8.946 -11.984 0.478 1.00 97.69 170 PHE A O 1
ATOM 1317 N N . PRO A 1 171 ? -10.980 -12.203 -0.447 1.00 97.31 171 PRO A N 1
ATOM 1318 C CA . PRO A 1 171 ? -11.234 -13.497 0.187 1.00 97.31 171 PRO A CA 1
ATOM 1319 C C . PRO A 1 171 ? -10.180 -14.560 -0.149 1.00 97.31 171 PRO A C 1
ATOM 1321 O O . PRO A 1 171 ? -9.889 -15.422 0.678 1.00 97.31 171 PRO A O 1
ATOM 1324 N N . ALA A 1 172 ? -9.577 -14.478 -1.341 1.00 96.25 172 ALA A N 1
ATOM 1325 C CA . ALA A 1 172 ? -8.502 -15.372 -1.774 1.00 96.25 172 ALA A CA 1
ATOM 1326 C C . ALA A 1 172 ? -7.228 -15.246 -0.915 1.00 96.25 172 ALA A C 1
ATOM 1328 O O . ALA A 1 172 ? -6.539 -16.242 -0.723 1.00 96.25 172 ALA A O 1
ATOM 1329 N N . LEU A 1 173 ? -6.972 -14.062 -0.343 1.00 97.06 173 LEU A N 1
ATOM 1330 C CA . LEU A 1 173 ? -5.854 -13.785 0.572 1.00 97.06 173 LEU A CA 1
ATOM 1331 C C . LEU A 1 173 ? -6.295 -13.795 2.046 1.00 97.06 173 LEU A C 1
ATOM 1333 O O . LEU A 1 173 ? -5.612 -13.300 2.943 1.00 97.06 173 LEU A O 1
ATOM 1337 N N . GLY A 1 174 ? -7.479 -14.355 2.306 1.00 97.56 174 GLY A N 1
ATOM 1338 C CA . GLY A 1 174 ? -8.068 -14.487 3.630 1.00 97.56 174 GLY A CA 1
ATOM 1339 C C . GLY A 1 174 ? -8.856 -13.269 4.113 1.00 97.56 174 GLY A C 1
ATOM 1340 O O . GLY A 1 174 ? -9.423 -13.354 5.204 1.00 97.56 174 GLY A O 1
ATOM 1341 N N . GLY A 1 175 ? -8.919 -12.172 3.356 1.00 97.69 175 GLY A N 1
ATOM 1342 C CA . GLY A 1 175 ? -9.693 -10.984 3.719 1.00 97.69 175 GLY A CA 1
ATOM 1343 C C . GLY A 1 175 ? -11.159 -11.317 4.015 1.00 97.69 175 GLY A C 1
ATOM 1344 O O . GLY A 1 175 ? -11.797 -12.081 3.293 1.00 97.69 175 GLY A O 1
ATOM 1345 N N . LYS A 1 176 ? -11.681 -10.766 5.110 1.00 97.56 176 LYS A N 1
ATOM 1346 C CA . LYS A 1 176 ? -13.046 -10.994 5.613 1.00 97.56 176 LYS A CA 1
ATOM 1347 C C . LYS A 1 176 ? -13.884 -9.724 5.633 1.00 97.56 176 LYS A C 1
ATOM 1349 O O . LYS A 1 176 ? -15.092 -9.813 5.834 1.00 97.56 176 LYS A O 1
ATOM 1354 N N . ASN A 1 177 ? -13.259 -8.557 5.481 1.00 98.12 177 ASN A N 1
ATOM 1355 C CA . ASN A 1 177 ? -13.990 -7.302 5.423 1.00 98.12 177 ASN A CA 1
ATOM 1356 C C . ASN A 1 177 ? -14.745 -7.202 4.094 1.00 98.12 177 ASN A C 1
ATOM 1358 O O . ASN A 1 177 ? -14.134 -7.124 3.028 1.00 98.12 177 ASN A O 1
ATOM 1362 N N . GLU A 1 178 ? -16.071 -7.199 4.173 1.00 97.94 178 GLU A N 1
ATOM 1363 C CA . GLU A 1 178 ? -16.955 -6.979 3.035 1.00 97.94 178 GLU A CA 1
ATOM 1364 C C . GLU A 1 178 ? -17.340 -5.499 2.974 1.00 97.94 178 GLU A C 1
ATOM 1366 O O . GLU A 1 178 ? -17.770 -4.908 3.964 1.00 97.94 178 GLU A O 1
ATOM 1371 N N . SER A 1 179 ? -17.182 -4.891 1.803 1.00 98.44 179 SER A N 1
ATOM 1372 C CA . SER A 1 179 ? -17.530 -3.495 1.546 1.00 98.44 179 SER A CA 1
ATOM 1373 C C . SER A 1 179 ? -17.805 -3.315 0.056 1.00 98.44 179 SER A C 1
ATOM 1375 O O . SER A 1 179 ? -17.329 -4.101 -0.765 1.00 98.44 179 SER A O 1
ATOM 1377 N N . VAL A 1 180 ? -18.568 -2.286 -0.315 1.00 97.81 180 VAL A N 1
ATOM 1378 C CA . VAL A 1 180 ? -18.660 -1.857 -1.721 1.00 97.81 180 VAL A CA 1
ATOM 1379 C C . VAL A 1 180 ? -17.553 -0.870 -2.092 1.00 97.81 180 VAL A C 1
ATOM 1381 O O . VAL A 1 180 ? -17.424 -0.505 -3.259 1.00 97.81 180 VAL A O 1
ATOM 1384 N N . VAL A 1 181 ? -16.783 -0.412 -1.104 1.00 97.94 181 VAL A N 1
ATOM 1385 C CA . VAL A 1 181 ? -15.610 0.438 -1.285 1.00 97.94 181 VAL A CA 1
ATOM 1386 C C . VAL A 1 181 ? -14.378 -0.445 -1.414 1.00 97.94 181 VAL A C 1
ATOM 1388 O O . VAL A 1 181 ? -14.219 -1.403 -0.669 1.00 97.94 181 VAL A O 1
ATOM 1391 N N . HIS A 1 182 ? -13.499 -0.093 -2.337 1.00 97.75 182 HIS A N 1
ATOM 1392 C CA . HIS A 1 182 ? -12.104 -0.502 -2.347 1.00 97.75 182 HIS A CA 1
ATOM 1393 C C . HIS A 1 182 ? -11.353 0.676 -2.961 1.00 97.75 182 HIS A C 1
ATOM 1395 O O . HIS A 1 182 ? -11.606 1.018 -4.119 1.00 97.75 182 HIS A O 1
ATOM 1401 N N . TRP A 1 183 ? -10.580 1.398 -2.150 1.00 97.69 183 TRP A N 1
ATOM 1402 C CA . TRP A 1 183 ? -9.953 2.639 -2.599 1.00 97.69 183 TRP A CA 1
ATOM 1403 C C . TRP A 1 183 ? -8.513 2.776 -2.133 1.00 97.69 183 TRP A C 1
ATOM 1405 O O . TRP A 1 183 ? -8.257 3.101 -0.971 1.00 97.69 183 TRP A O 1
ATOM 1415 N N . ASP A 1 184 ? -7.607 2.595 -3.086 1.00 97.75 184 ASP A N 1
ATOM 1416 C CA . ASP A 1 184 ? -6.165 2.685 -2.915 1.00 97.75 184 ASP A CA 1
ATOM 1417 C C . ASP A 1 184 ? -5.669 4.120 -2.780 1.00 97.75 184 ASP A C 1
ATOM 1419 O O . ASP A 1 184 ? -5.980 5.018 -3.573 1.00 97.75 184 ASP A O 1
ATOM 1423 N N . MET A 1 185 ? -4.829 4.324 -1.769 1.00 98.31 185 MET A N 1
ATOM 1424 C CA . MET A 1 185 ? -4.095 5.564 -1.553 1.00 98.31 185 MET A CA 1
ATOM 1425 C C . MET A 1 185 ? -2.614 5.251 -1.378 1.00 98.31 185 MET A C 1
ATOM 1427 O O . MET A 1 185 ? -2.239 4.390 -0.582 1.00 98.31 185 MET A O 1
ATOM 1431 N N . VAL A 1 186 ? -1.765 5.968 -2.113 1.00 98.38 186 VAL A N 1
ATOM 1432 C CA . VAL A 1 186 ? -0.330 5.672 -2.198 1.00 98.38 186 VAL A CA 1
ATOM 1433 C C . VAL A 1 186 ? 0.459 6.516 -1.203 1.00 98.38 186 VAL A C 1
ATOM 1435 O O . VAL A 1 186 ? 0.374 7.746 -1.194 1.00 98.38 186 VAL A O 1
ATOM 1438 N N . LYS A 1 187 ? 1.277 5.852 -0.387 1.00 98.44 187 LYS A N 1
ATOM 1439 C CA . LYS A 1 187 ? 2.247 6.449 0.527 1.00 98.44 187 LYS A CA 1
ATOM 1440 C C . LYS A 1 187 ? 3.662 6.278 -0.022 1.00 98.44 187 LYS A C 1
ATOM 1442 O O . LYS A 1 187 ? 4.178 5.165 -0.124 1.00 98.44 187 LYS A O 1
ATOM 1447 N N . ASP A 1 188 ? 4.321 7.396 -0.321 1.00 98.12 188 ASP A N 1
ATOM 1448 C CA . ASP A 1 188 ? 5.723 7.387 -0.739 1.00 98.12 188 ASP A CA 1
ATOM 1449 C C . ASP A 1 188 ? 6.660 7.284 0.472 1.00 98.12 188 ASP A C 1
ATOM 1451 O O . ASP A 1 188 ? 6.677 8.167 1.334 1.00 98.12 188 ASP A O 1
ATOM 1455 N N . LEU A 1 189 ? 7.449 6.209 0.536 1.00 98.25 189 LEU A N 1
ATOM 1456 C CA . LEU A 1 189 ? 8.418 5.965 1.610 1.00 98.25 189 LEU A CA 1
ATOM 1457 C C . LEU A 1 189 ? 9.853 6.312 1.199 1.00 98.25 189 LEU A C 1
ATOM 1459 O O . LEU A 1 189 ? 10.764 6.285 2.030 1.00 98.25 189 LEU A O 1
ATOM 1463 N N . ARG A 1 190 ? 10.080 6.691 -0.063 1.00 97.50 190 ARG A N 1
ATOM 1464 C CA . ARG A 1 190 ? 11.407 7.083 -0.560 1.00 97.50 190 ARG A CA 1
ATOM 1465 C C . ARG A 1 190 ? 11.987 8.290 0.193 1.00 97.50 190 ARG A C 1
ATOM 1467 O O . ARG A 1 190 ? 13.195 8.289 0.441 1.00 97.50 190 ARG A O 1
ATOM 1474 N N . PRO A 1 191 ? 11.192 9.298 0.611 1.00 96.06 191 PRO A N 1
ATOM 1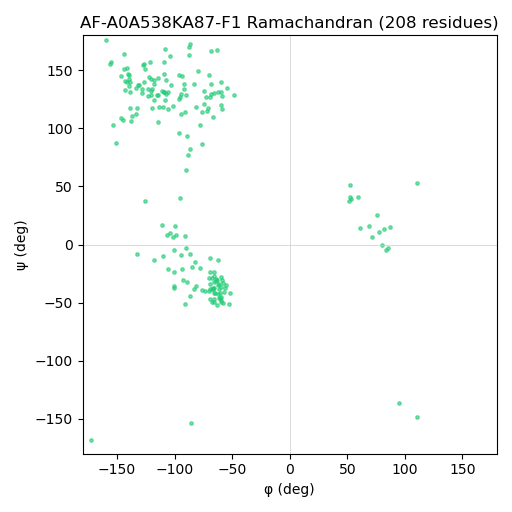475 C CA . PRO A 1 191 ? 11.687 10.418 1.409 1.00 96.06 191 PRO A CA 1
ATOM 1476 C C . PRO A 1 191 ? 11.663 10.111 2.919 1.00 96.06 191 PRO A C 1
ATOM 1478 O O . PRO A 1 191 ? 10.763 10.536 3.640 1.00 96.06 191 PRO A O 1
ATOM 1481 N N . GLY A 1 192 ? 12.674 9.406 3.434 1.00 96.56 192 GLY A N 1
ATOM 1482 C CA . GLY A 1 192 ? 12.839 9.213 4.884 1.00 96.56 192 GLY A CA 1
ATOM 1483 C C . GLY A 1 192 ? 11.914 8.173 5.520 1.00 96.56 192 GLY A C 1
ATOM 1484 O O . GLY A 1 192 ? 11.828 8.135 6.745 1.00 96.56 192 GLY A O 1
ATOM 1485 N N . GLY A 1 193 ? 11.200 7.374 4.721 1.00 98.50 193 GLY A N 1
ATOM 1486 C CA . GLY A 1 193 ? 10.284 6.345 5.205 1.00 98.50 193 GLY A CA 1
ATOM 1487 C C . GLY A 1 193 ? 10.952 4.993 5.454 1.00 98.50 193 GLY A C 1
ATOM 1488 O O . GLY A 1 193 ? 12.055 4.720 4.969 1.00 98.50 193 GLY A O 1
ATOM 1489 N N . GLN A 1 194 ? 10.267 4.144 6.217 1.00 98.81 194 GLN A N 1
ATOM 1490 C CA . GLN A 1 194 ? 10.699 2.793 6.565 1.00 98.81 194 GLN A CA 1
ATOM 1491 C C . GLN A 1 194 ? 9.523 1.811 6.531 1.00 98.81 194 GLN A C 1
ATOM 1493 O O . GLN A 1 194 ? 8.405 2.155 6.926 1.00 98.81 194 GLN A O 1
ATOM 1498 N N . LEU A 1 195 ? 9.811 0.573 6.127 1.00 98.69 195 LEU A N 1
ATOM 1499 C CA . LEU A 1 195 ? 8.970 -0.591 6.402 1.00 98.69 195 LEU A CA 1
ATOM 1500 C C . LEU A 1 195 ? 9.689 -1.497 7.383 1.00 98.69 195 LEU A C 1
ATOM 1502 O O . LEU A 1 195 ? 10.866 -1.823 7.194 1.00 98.69 195 LEU A O 1
ATOM 1506 N N . LEU A 1 196 ? 8.960 -1.921 8.406 1.00 98.81 196 LEU A N 1
ATOM 1507 C CA . LEU A 1 196 ? 9.438 -2.870 9.388 1.00 98.81 196 LEU A CA 1
ATOM 1508 C C . LEU A 1 196 ? 8.544 -4.098 9.392 1.00 98.81 196 LEU A C 1
ATOM 1510 O O . LEU A 1 196 ? 7.330 -3.971 9.274 1.00 98.81 196 LEU A O 1
ATOM 1514 N N . CYS A 1 197 ? 9.143 -5.265 9.577 1.00 98.81 197 CYS A N 1
ATOM 1515 C CA . CYS A 1 197 ? 8.436 -6.514 9.818 1.00 98.81 197 CYS A CA 1
ATOM 1516 C C . CYS A 1 197 ? 8.878 -7.061 11.178 1.00 98.81 197 CYS A C 1
ATOM 1518 O O . CYS A 1 197 ? 10.063 -7.336 11.374 1.00 98.81 197 CYS A O 1
ATOM 1520 N N . ASP A 1 198 ? 7.946 -7.178 12.122 1.00 98.56 198 ASP A N 1
ATOM 1521 C CA . ASP A 1 198 ? 8.200 -7.587 13.513 1.00 98.56 198 ASP A CA 1
ATOM 1522 C C . ASP A 1 198 ? 9.320 -6.769 14.199 1.00 98.56 198 ASP A C 1
ATOM 1524 O O . ASP A 1 198 ? 10.146 -7.283 14.956 1.00 98.56 198 ASP A O 1
ATOM 1528 N N . GLY A 1 199 ? 9.374 -5.467 13.899 1.00 98.31 199 GLY A N 1
ATOM 1529 C CA . GLY A 1 199 ? 10.356 -4.527 14.451 1.00 98.31 199 GLY A CA 1
ATOM 1530 C C . GLY A 1 199 ? 11.716 -4.484 13.742 1.00 98.31 199 GLY A C 1
ATOM 1531 O O . GLY A 1 199 ? 12.534 -3.626 14.072 1.00 98.31 199 GLY A O 1
ATOM 1532 N N . GLU A 1 200 ? 11.967 -5.343 12.753 1.00 98.56 200 GLU A N 1
ATOM 1533 C CA . GLU A 1 200 ? 13.163 -5.277 11.906 1.00 98.56 200 GLU A CA 1
ATOM 1534 C C . GLU A 1 200 ? 12.899 -4.410 10.671 1.00 98.56 200 GLU A C 1
ATOM 1536 O O . GLU A 1 200 ? 11.932 -4.645 9.950 1.00 98.56 200 GLU A O 1
ATOM 1541 N N . VAL A 1 201 ? 13.767 -3.433 10.395 1.00 98.69 201 VAL A N 1
ATOM 1542 C CA . VAL A 1 201 ? 13.678 -2.602 9.183 1.00 98.69 201 VAL A CA 1
ATOM 1543 C C . VAL A 1 201 ? 14.056 -3.438 7.958 1.00 98.69 201 VAL A C 1
ATOM 1545 O O . VAL A 1 201 ? 15.196 -3.878 7.838 1.00 98.69 201 VAL A O 1
ATOM 1548 N N . VAL A 1 202 ? 13.110 -3.620 7.035 1.00 98.56 202 VAL A N 1
ATOM 1549 C CA . VAL A 1 202 ? 13.298 -4.379 5.781 1.00 98.56 202 VAL A CA 1
ATOM 1550 C C . VAL A 1 202 ? 13.398 -3.472 4.555 1.00 98.56 202 VAL A C 1
ATOM 1552 O O . VAL A 1 202 ? 13.952 -3.870 3.530 1.00 98.56 202 VAL A O 1
ATOM 1555 N N . GLN A 1 203 ? 12.897 -2.240 4.661 1.00 98.62 203 GLN A N 1
ATOM 1556 C CA . GLN A 1 203 ? 13.032 -1.204 3.644 1.00 98.62 203 GLN A CA 1
ATOM 1557 C C . GLN A 1 203 ? 13.302 0.143 4.316 1.00 98.62 203 GLN A C 1
ATOM 1559 O O . GLN A 1 203 ? 12.638 0.491 5.291 1.00 98.62 203 GLN A O 1
ATOM 1564 N N . GLU A 1 204 ? 14.239 0.917 3.776 1.00 98.56 204 GLU A N 1
ATOM 1565 C CA . GLU A 1 204 ? 14.541 2.275 4.229 1.00 98.56 204 GLU A CA 1
ATOM 1566 C C . GLU A 1 204 ? 14.775 3.198 3.029 1.00 98.56 204 GLU A C 1
ATOM 1568 O O . GLU A 1 204 ? 15.533 2.869 2.114 1.00 98.56 204 GLU A O 1
ATOM 1573 N N . ASN A 1 205 ? 14.130 4.369 3.020 1.00 97.81 205 ASN A N 1
ATOM 1574 C CA . ASN A 1 205 ? 14.169 5.319 1.902 1.00 97.81 205 ASN A CA 1
ATOM 1575 C C . ASN A 1 205 ? 13.815 4.664 0.552 1.00 97.81 205 ASN A C 1
ATOM 1577 O O . ASN A 1 205 ? 14.471 4.917 -0.464 1.00 97.81 205 ASN A O 1
ATOM 1581 N N . GLY A 1 206 ? 12.810 3.782 0.546 1.00 96.12 206 GLY A N 1
ATOM 1582 C CA . GLY A 1 206 ? 12.394 3.038 -0.644 1.00 96.12 206 GLY A CA 1
ATOM 1583 C C . GLY A 1 206 ? 13.366 1.947 -1.098 1.00 96.12 206 GLY A C 1
ATOM 1584 O O . GLY A 1 206 ? 13.180 1.387 -2.171 1.00 96.12 206 GLY A O 1
ATOM 1585 N N . ARG A 1 207 ? 14.426 1.651 -0.334 1.00 97.38 207 ARG A N 1
ATOM 1586 C CA . ARG A 1 207 ? 15.435 0.641 -0.687 1.00 97.38 207 ARG A CA 1
ATOM 1587 C C . ARG A 1 207 ? 15.323 -0.576 0.215 1.00 97.38 207 ARG A C 1
ATOM 1589 O O . ARG A 1 207 ? 15.309 -0.439 1.435 1.00 97.38 207 ARG A O 1
ATOM 1596 N N . TRP A 1 208 ? 15.300 -1.754 -0.394 1.00 97.19 208 TRP A N 1
ATOM 1597 C CA . TRP A 1 208 ? 15.282 -3.040 0.298 1.00 97.19 208 TRP A CA 1
ATOM 1598 C C . TRP A 1 208 ? 16.607 -3.321 1.019 1.00 97.19 208 TRP A C 1
ATOM 1600 O O . TRP A 1 208 ? 17.683 -3.057 0.479 1.00 97.19 208 TRP A O 1
ATOM 1610 N N . LEU A 1 209 ? 16.517 -3.855 2.239 1.00 96.88 209 LEU A N 1
ATOM 1611 C CA . LEU A 1 209 ? 17.648 -4.280 3.078 1.00 96.88 209 LEU A CA 1
ATOM 1612 C C . LEU A 1 209 ? 17.779 -5.814 3.166 1.00 96.88 209 LEU A C 1
ATOM 1614 O O . LEU A 1 209 ? 18.580 -6.321 3.953 1.00 96.88 209 LEU A O 1
ATOM 1618 N N . ILE A 1 210 ? 16.992 -6.529 2.357 1.00 92.81 210 ILE A N 1
ATOM 1619 C CA . ILE A 1 210 ? 16.878 -7.992 2.278 1.00 92.81 210 ILE A CA 1
ATOM 1620 C C . ILE A 1 210 ? 17.284 -8.518 0.899 1.00 92.81 210 ILE A C 1
ATOM 1622 O O . ILE A 1 210 ? 17.225 -7.737 -0.080 1.00 92.81 210 ILE A O 1
#

pLDDT: mean 97.05, std 2.73, range [79.88, 98.94]

Solvent-accessible surface area (backbone atoms only — not comparable to full-atom values): 10266 Å² total; per-residue (Å²): 129,56,71,67,61,45,50,54,41,52,44,46,38,52,74,57,66,38,69,61,49,37,60,54,48,48,56,54,42,58,57,52,48,72,19,47,35,39,37,43,37,32,71,78,23,50,29,37,39,23,32,63,96,28,51,61,49,74,36,48,46,77,86,41,84,41,31,24,33,40,36,35,19,39,47,56,59,47,24,41,41,26,44,34,25,70,82,42,64,37,51,53,92,97,47,64,27,32,46,40,33,40,31,31,51,71,11,26,59,77,47,75,50,35,81,35,50,39,68,60,51,50,54,52,43,65,66,45,91,20,19,33,20,52,6,32,44,33,36,12,53,21,79,36,41,86,66,85,70,89,41,57,74,56,43,40,17,19,47,26,27,33,22,42,18,33,3,30,27,44,62,93,31,66,16,78,45,64,41,95,41,70,48,65,35,42,38,67,19,47,77,79,6,36,37,23,46,71,84,42,76,45,27,49,44,39,38,73,73,116

Sequence (210 aa):
MSLTEFEDFLYGACLRDWDAEAERMAKIKERFDRASEVRIVGAGTDLTVSLEGREGEVDAGHANLPGGEVYYSPVEDATEGVVHFSEFPAFSEPYELESVRMVYRGGRVVEASAARGEDVLFETLDRDEGARVLGELGIGCNTGIQRYMRNTLFDEKIDGTVHLAIGAGFPALGGKNESVVHWDMVKDLRPGGQLLCDGEVVQENGRWLI

Mean predicted aligned error: 2.56 Å

Foldseek 3Di:
DDPVVVVQLLCLLFVDPLVVLQVVVVVVQVLQCPFQWKFKDDDFGTKIFGCRVWHWDAQSPPVHGSGAKIKAFTDQQGIAAKDWQAPAWFADPPDTFHGWMFGDHRQFGPDIATPPCRVVVVCQCVVDPQQGGWQMKMAAGRCSLPDDDSPCSSQCNHQLKIKIWGAHHDVVRVTDGHGPGTGIGIGHQLPQMFMDGPNHTQDHSSRGPD